Protein AF-A0A8J4EES4-F1 (afdb_monomer_lite)

Organism: NCBI:txid65505

Foldseek 3Di:
DDDDDDDDDDDDDDDDDDDDDDDDDDDDDDDDDDPPPPPPDPDDPPPPDPPPPPPDPPDPPDDDDPDDPDDPPLLLVLLVLLQVLLVQLACLLVDDDCVQWDQQDDPPDPDVQQRIWGALVSVLVSLVVSLVSNVVSVVVSVPDDDDPVLVVLNVQLVVLSVVLSVLSVVLSVCCVVPNDGRDTSVVCVVSVSPSVDFDDPSQVSNQVSSCVSSVHRRRSYD

Sequence (222 aa):
MRPDHDWYPDKRPDRRSRPAPTEAGGRDDPPAGSSGERQRRDKLATIVGVATVAGVIFGVVTGIVALLPDRDEPVVAYRKQVLATCQRVHSIVTTEHNEILRPDPRPGVTNPEDMIRINKGPLLAVIRGNVSRVRTEFAQLAQQEVPEKLRQQYTAAGQAQEAWLAHYTRVAAAIEQKFRDGDTLRRLNELGLNILERGGQVDTGLNAAMTVLAGEDCRCTR

Secondary structure (DSSP, 8-state):
-----------------------------PPP--TT-SSS-----------------------S----S---HHHHHHHHHHHHHHHHHHHHHH---GGGEEE---TT---GGGGEEE-HHHHHHHHHHHHHHHHHHHHHHHTSPPPGGGHHHHHHHHHHHHHHHHHHHHHHHHHHHHPPTT-BHHHHHHTT--TTSSS-HHHHHHHHHHHHHHTS------

Structure (mmCIF, N/CA/C/O backbone):
data_AF-A0A8J4EES4-F1
#
_entry.id   AF-A0A8J4EES4-F1
#
loop_
_atom_site.group_PDB
_atom_site.id
_atom_site.type_symbol
_atom_site.label_atom_id
_atom_site.label_alt_id
_atom_site.label_comp_id
_atom_site.label_asym_id
_atom_site.label_entity_id
_atom_site.label_seq_id
_atom_site.pdbx_PDB_ins_code
_atom_site.Cartn_x
_atom_site.Cartn_y
_atom_site.Cartn_z
_atom_site.occupancy
_atom_site.B_iso_or_equiv
_atom_site.auth_seq_id
_atom_site.auth_comp_id
_atom_site.auth_asym_id
_atom_site.auth_atom_id
_atom_site.pdbx_PDB_model_num
ATOM 1 N N . MET A 1 1 ? -9.798 -22.547 -50.369 1.00 45.94 1 MET A N 1
ATOM 2 C CA . MET A 1 1 ? -8.879 -21.881 -51.314 1.00 45.94 1 MET A CA 1
ATOM 3 C C . MET A 1 1 ? -7.782 -21.208 -50.505 1.00 45.94 1 MET A C 1
ATOM 5 O O . MET A 1 1 ? -8.057 -20.235 -49.819 1.00 45.94 1 MET A O 1
ATOM 9 N N . ARG A 1 2 ? -6.589 -21.810 -50.496 1.00 44.59 2 ARG A N 1
ATOM 10 C CA . ARG A 1 2 ? -5.327 -21.214 -50.034 1.00 44.59 2 ARG A CA 1
ATOM 11 C C . ARG A 1 2 ? -4.563 -20.731 -51.271 1.00 44.59 2 ARG A C 1
ATOM 13 O O . ARG A 1 2 ? -4.737 -21.352 -52.320 1.00 44.59 2 ARG A O 1
ATOM 20 N N . PRO A 1 3 ? -3.679 -19.740 -51.131 1.00 58.34 3 PRO A N 1
ATOM 21 C CA . PRO A 1 3 ? -2.464 -19.716 -51.919 1.00 58.34 3 PRO A CA 1
ATOM 22 C C . PRO A 1 3 ? -1.237 -19.902 -51.024 1.00 58.34 3 PRO A C 1
ATOM 24 O O . PRO A 1 3 ? -1.049 -19.212 -50.021 1.00 58.34 3 PRO A O 1
ATOM 27 N N . ASP A 1 4 ? -0.442 -20.881 -51.432 1.00 49.62 4 ASP A N 1
ATOM 28 C CA . ASP A 1 4 ? 0.943 -21.125 -51.065 1.00 49.62 4 ASP A CA 1
ATOM 29 C C . ASP A 1 4 ? 1.852 -19.991 -51.568 1.00 49.62 4 ASP A C 1
ATOM 31 O O . ASP A 1 4 ? 1.644 -19.467 -52.663 1.00 49.62 4 ASP A O 1
ATOM 35 N N . HIS A 1 5 ? 2.902 -19.660 -50.810 1.00 59.00 5 HIS A N 1
ATOM 36 C CA . HIS A 1 5 ? 4.127 -19.114 -51.393 1.00 59.00 5 HIS A CA 1
ATOM 37 C C . HIS A 1 5 ? 5.375 -19.632 -50.664 1.00 59.00 5 HIS A C 1
ATOM 39 O O . HIS A 1 5 ? 5.671 -19.273 -49.525 1.00 59.00 5 HIS A O 1
ATOM 45 N N . ASP A 1 6 ? 6.061 -20.500 -51.401 1.00 54.88 6 ASP A N 1
ATOM 46 C CA . ASP A 1 6 ? 7.441 -20.977 -51.319 1.00 54.88 6 ASP A CA 1
ATOM 47 C C . ASP A 1 6 ? 8.478 -19.831 -51.194 1.00 54.88 6 ASP A C 1
ATOM 49 O O . ASP A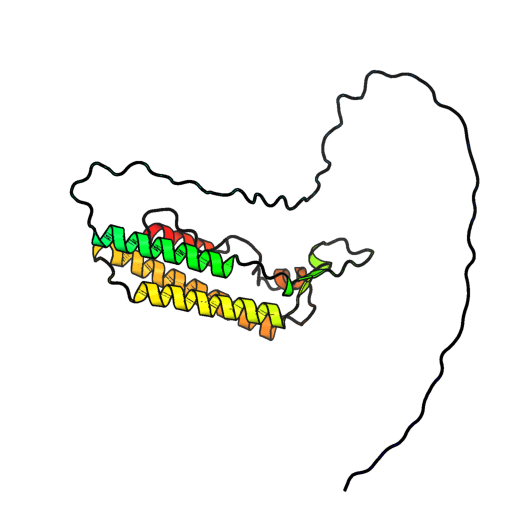 1 6 ? 8.337 -18.786 -51.823 1.00 54.88 6 ASP A O 1
ATOM 53 N N . TRP A 1 7 ? 9.427 -19.909 -50.248 1.00 42.84 7 TRP A N 1
ATOM 54 C CA . TRP A 1 7 ? 10.799 -20.464 -50.373 1.00 42.84 7 TRP A CA 1
ATOM 55 C C . TRP A 1 7 ? 11.842 -19.463 -50.914 1.00 42.84 7 TRP A C 1
ATOM 57 O O . TRP A 1 7 ? 11.760 -19.047 -52.060 1.00 42.84 7 TRP A O 1
ATOM 67 N N . TYR A 1 8 ? 12.867 -19.132 -50.111 1.00 47.28 8 TYR A N 1
ATOM 68 C CA . TYR A 1 8 ? 14.287 -19.281 -50.489 1.00 47.28 8 TYR A CA 1
ATOM 69 C C . TYR A 1 8 ? 15.210 -19.198 -49.247 1.00 47.28 8 TYR A C 1
ATOM 71 O O . TYR A 1 8 ? 14.895 -18.448 -48.319 1.00 47.28 8 TYR A O 1
ATOM 79 N N . PRO A 1 9 ? 16.333 -19.950 -49.200 1.00 55.62 9 PRO A N 1
ATOM 80 C CA . PRO A 1 9 ? 17.130 -20.145 -47.997 1.00 55.62 9 PRO A CA 1
ATOM 81 C C . PRO A 1 9 ? 18.534 -19.505 -48.065 1.00 55.62 9 PRO A C 1
ATOM 83 O O . PRO A 1 9 ? 19.027 -19.130 -49.124 1.00 55.62 9 PRO A O 1
ATOM 86 N N . ASP A 1 10 ? 19.168 -19.525 -46.891 1.00 47.38 10 ASP A N 1
ATOM 87 C CA . ASP A 1 10 ? 20.596 -19.740 -46.613 1.00 47.38 10 ASP A CA 1
ATOM 88 C C . ASP A 1 10 ? 21.658 -18.696 -47.026 1.00 47.38 10 ASP A C 1
ATOM 90 O O . ASP A 1 10 ? 21.690 -18.193 -48.146 1.00 47.38 10 ASP A O 1
ATOM 94 N N . LYS A 1 11 ? 22.570 -18.447 -46.067 1.00 41.62 11 LYS A N 1
ATOM 95 C CA . LYS A 1 11 ? 24.039 -18.306 -46.188 1.00 41.62 11 LYS A CA 1
ATOM 96 C C . LYS A 1 11 ? 24.638 -17.631 -44.939 1.00 41.62 11 LYS A C 1
ATOM 98 O O . LYS A 1 11 ? 24.786 -16.415 -44.859 1.00 41.62 11 LYS A O 1
ATOM 103 N N . ARG A 1 12 ? 25.065 -18.448 -43.969 1.00 47.75 12 ARG A N 1
ATOM 104 C CA . ARG A 1 12 ? 26.381 -18.277 -43.294 1.00 47.75 12 ARG A CA 1
ATOM 105 C C . ARG A 1 12 ? 27.424 -19.044 -44.149 1.00 47.75 12 ARG A C 1
ATOM 107 O O . ARG A 1 12 ? 26.957 -19.835 -44.967 1.00 47.75 12 ARG A O 1
ATOM 114 N N . PRO A 1 13 ? 28.769 -18.929 -44.013 1.00 58.03 13 PRO A N 1
ATOM 115 C CA . PRO A 1 13 ? 29.578 -18.462 -42.870 1.00 58.03 13 PRO A CA 1
ATOM 116 C C . PRO A 1 13 ? 30.842 -17.639 -43.252 1.00 58.03 13 PRO A C 1
ATOM 118 O O . PRO A 1 13 ? 31.107 -17.432 -44.426 1.00 58.03 13 PRO A O 1
ATOM 121 N N . ASP A 1 14 ? 31.617 -17.178 -42.256 1.00 46.31 14 ASP A N 1
ATOM 122 C CA . ASP A 1 14 ? 33.102 -17.267 -42.147 1.00 46.31 14 ASP A CA 1
ATOM 123 C C . ASP A 1 14 ? 33.617 -16.288 -41.064 1.00 46.31 14 ASP A C 1
ATOM 125 O O . ASP A 1 14 ? 33.166 -15.153 -40.982 1.00 46.31 14 ASP A O 1
ATOM 129 N N . ARG A 1 15 ? 34.330 -16.721 -40.011 1.00 41.19 15 ARG A N 1
ATOM 130 C CA . ARG A 1 15 ? 35.725 -17.211 -39.864 1.00 41.19 15 ARG A CA 1
ATOM 131 C C . ARG A 1 15 ? 36.737 -16.088 -39.584 1.00 41.19 15 ARG A C 1
ATOM 133 O O . ARG A 1 15 ? 36.989 -15.251 -40.434 1.00 41.19 15 ARG A O 1
ATOM 140 N N . ARG A 1 16 ? 37.456 -16.290 -38.464 1.00 44.88 16 ARG A N 1
ATOM 141 C CA . ARG A 1 16 ? 38.824 -15.821 -38.134 1.00 44.88 16 ARG A CA 1
ATOM 142 C C . ARG A 1 16 ? 38.909 -14.328 -37.757 1.00 44.88 16 ARG A C 1
ATOM 144 O O . ARG A 1 16 ? 38.401 -13.470 -38.450 1.00 44.88 16 ARG A O 1
ATOM 151 N N . SER A 1 17 ? 39.530 -13.943 -36.642 1.00 45.31 17 SER A N 1
ATOM 152 C CA . SER A 1 17 ? 40.898 -14.313 -36.266 1.00 45.31 17 SER A CA 1
ATOM 153 C C . SER A 1 17 ? 41.155 -14.173 -34.759 1.00 45.31 17 SER A C 1
ATOM 155 O O . SER A 1 17 ? 40.761 -13.192 -34.138 1.00 45.31 17 SER A O 1
ATOM 157 N N . ARG A 1 18 ? 41.883 -15.144 -34.201 1.00 45.03 18 ARG A N 1
ATOM 158 C CA . ARG A 1 18 ? 42.760 -14.996 -33.023 1.00 45.03 18 ARG A CA 1
ATOM 159 C C . ARG A 1 18 ? 44.197 -14.952 -33.579 1.00 45.03 18 ARG A C 1
ATOM 161 O O . ARG A 1 18 ? 44.422 -15.598 -34.606 1.00 45.03 18 ARG A O 1
ATOM 168 N N . PRO A 1 19 ? 45.147 -14.234 -32.958 1.00 50.72 19 PRO A N 1
ATOM 169 C CA . PRO A 1 19 ? 45.923 -14.857 -31.880 1.00 50.72 19 PRO A CA 1
ATOM 170 C C . PRO A 1 19 ? 46.279 -13.915 -30.706 1.00 50.72 19 PRO A C 1
ATOM 172 O O . PRO A 1 19 ? 46.073 -12.708 -30.759 1.00 50.72 19 PRO A O 1
ATOM 175 N N . ALA A 1 20 ? 46.768 -14.534 -29.629 1.00 43.78 20 ALA A N 1
ATOM 176 C CA . ALA A 1 20 ? 47.378 -13.950 -28.423 1.00 43.78 20 ALA A CA 1
ATOM 177 C C . ALA A 1 20 ? 48.905 -13.734 -28.640 1.00 43.78 20 ALA A C 1
ATOM 179 O O . ALA A 1 20 ? 49.342 -13.842 -29.785 1.00 43.78 20 ALA A O 1
ATOM 180 N N . PRO A 1 21 ? 49.760 -13.725 -27.597 1.00 55.25 21 PRO A N 1
ATOM 181 C CA . PRO A 1 21 ? 49.916 -12.842 -26.430 1.00 55.25 21 PRO A CA 1
ATOM 182 C C . PRO A 1 21 ? 51.292 -12.122 -26.459 1.00 55.25 21 PRO A C 1
ATOM 184 O O . PRO A 1 21 ? 52.170 -12.502 -27.229 1.00 55.25 21 PRO A O 1
ATOM 187 N N . THR A 1 22 ? 51.539 -11.163 -25.559 1.00 42.31 22 THR A N 1
ATOM 188 C CA . THR A 1 22 ? 52.916 -10.720 -25.260 1.00 42.31 22 THR A CA 1
ATOM 189 C C . THR A 1 22 ? 53.153 -10.740 -23.754 1.00 42.31 22 THR A C 1
ATOM 191 O O . THR A 1 22 ? 52.619 -9.913 -23.019 1.00 42.31 22 THR A O 1
ATOM 194 N N . GLU A 1 23 ? 53.944 -11.718 -23.314 1.00 46.81 23 GLU A N 1
ATOM 195 C CA . GLU A 1 23 ? 54.659 -11.720 -22.039 1.00 46.81 23 GLU A CA 1
ATOM 196 C C . GLU A 1 23 ? 55.976 -10.943 -22.183 1.00 46.81 23 GLU A C 1
ATOM 198 O O . GLU A 1 23 ? 56.698 -11.121 -23.161 1.00 46.81 23 GLU A O 1
ATOM 203 N N . ALA A 1 24 ? 56.297 -10.131 -21.179 1.00 42.31 24 ALA A N 1
ATOM 204 C CA . ALA A 1 24 ? 57.641 -9.805 -20.683 1.00 42.31 24 ALA A CA 1
ATOM 205 C C . ALA A 1 24 ? 57.392 -8.996 -19.394 1.00 42.31 24 ALA A C 1
ATOM 207 O O . ALA A 1 24 ? 56.682 -7.999 -19.434 1.00 42.31 24 ALA A O 1
ATOM 208 N N . GLY A 1 25 ? 57.788 -9.403 -18.190 1.00 36.81 25 GLY A N 1
ATOM 209 C CA . GLY A 1 25 ? 59.062 -9.993 -17.801 1.00 36.81 25 GLY A CA 1
ATOM 210 C C . GLY A 1 25 ? 59.806 -8.933 -16.982 1.00 36.81 25 GLY A C 1
ATOM 211 O O . GLY A 1 25 ? 60.203 -7.914 -17.533 1.00 36.81 25 GLY A O 1
ATOM 212 N N . GLY A 1 26 ? 59.954 -9.137 -15.671 1.00 35.50 26 GLY A N 1
ATOM 213 C CA . GLY A 1 26 ? 60.676 -8.206 -14.798 1.00 35.50 26 GLY A CA 1
ATOM 214 C C . GLY A 1 26 ? 60.555 -8.590 -13.328 1.00 35.50 26 GLY A C 1
ATOM 215 O O . GLY A 1 26 ? 59.509 -8.397 -12.720 1.00 35.50 26 GLY A O 1
ATOM 216 N N . ARG A 1 27 ? 61.621 -9.193 -12.809 1.00 44.50 27 ARG A N 1
ATOM 217 C CA . ARG A 1 27 ? 61.787 -9.782 -11.479 1.00 44.50 27 ARG A CA 1
ATOM 218 C C . ARG A 1 27 ? 62.621 -8.839 -10.590 1.00 44.50 27 ARG A C 1
ATOM 220 O O . ARG A 1 27 ? 63.332 -7.987 -11.114 1.00 44.50 27 ARG A O 1
ATOM 227 N N . ASP A 1 28 ? 62.556 -9.118 -9.291 1.00 37.66 28 ASP A N 1
ATOM 228 C CA . ASP A 1 28 ? 63.564 -8.886 -8.239 1.00 37.66 28 ASP A CA 1
ATOM 229 C C . ASP A 1 28 ? 63.471 -7.637 -7.321 1.00 37.66 28 ASP A C 1
ATOM 231 O O . ASP A 1 28 ? 63.844 -6.514 -7.647 1.00 37.66 28 ASP A O 1
ATOM 235 N N . ASP A 1 29 ? 63.015 -7.980 -6.108 1.00 41.69 29 ASP A N 1
ATOM 236 C CA . ASP A 1 29 ? 63.519 -7.672 -4.761 1.00 41.69 29 ASP A CA 1
ATOM 237 C C . ASP A 1 29 ? 63.077 -6.451 -3.920 1.00 41.69 29 ASP A C 1
ATOM 239 O O . ASP A 1 29 ? 62.951 -5.328 -4.410 1.00 41.69 29 ASP A O 1
ATOM 243 N N . PRO A 1 30 ? 62.829 -6.672 -2.599 1.00 50.94 30 PRO A N 1
ATOM 244 C CA . PRO A 1 30 ? 62.217 -5.700 -1.696 1.00 50.94 30 PRO A CA 1
ATOM 245 C C . PRO A 1 30 ? 63.253 -4.964 -0.825 1.00 50.94 30 PRO A C 1
ATOM 247 O O . PRO A 1 30 ? 64.278 -5.541 -0.459 1.00 50.94 30 PRO A O 1
ATOM 250 N N . PRO A 1 31 ? 62.938 -3.758 -0.322 1.00 45.31 31 PRO A N 1
ATOM 251 C CA . PRO A 1 31 ? 63.555 -3.257 0.893 1.00 45.31 31 PRO A CA 1
ATOM 252 C C . PRO A 1 31 ? 62.615 -3.392 2.095 1.00 45.31 31 PRO A C 1
ATOM 254 O O . PRO A 1 31 ? 61.437 -3.030 2.076 1.00 45.31 31 PRO A O 1
ATOM 257 N N . ALA A 1 32 ? 63.195 -3.923 3.166 1.00 39.31 32 ALA A N 1
ATOM 258 C CA . ALA A 1 32 ? 62.652 -3.941 4.507 1.00 39.31 32 ALA A CA 1
ATOM 259 C C . ALA A 1 32 ? 62.513 -2.525 5.091 1.00 39.31 32 ALA A C 1
ATOM 261 O O . ALA A 1 32 ? 63.347 -1.657 4.849 1.00 39.31 32 ALA A O 1
ATOM 262 N N . GLY A 1 33 ? 61.525 -2.359 5.975 1.00 30.36 33 GLY A N 1
ATOM 263 C CA . GLY A 1 33 ? 61.577 -1.355 7.037 1.00 30.36 33 GLY A CA 1
ATOM 264 C C . GLY A 1 33 ? 60.576 -0.209 6.926 1.00 30.36 33 GLY A C 1
ATOM 265 O O . GLY A 1 33 ? 60.906 0.857 6.431 1.00 30.36 33 GLY A O 1
ATOM 266 N N . SER A 1 34 ? 59.402 -0.390 7.532 1.00 38.09 34 SER A N 1
ATOM 267 C CA . SER A 1 34 ? 58.875 0.565 8.522 1.00 38.09 34 SER A CA 1
ATOM 268 C C . SER A 1 34 ? 57.658 -0.034 9.236 1.00 38.09 34 SER A C 1
ATOM 270 O O . SER A 1 34 ? 56.501 0.036 8.824 1.00 38.09 34 SER A O 1
ATOM 272 N N . SER A 1 35 ? 57.948 -0.661 10.373 1.00 45.97 35 SER A N 1
ATOM 273 C CA . SER A 1 35 ? 56.983 -0.867 11.447 1.00 45.97 35 SER A CA 1
ATOM 274 C C . SER A 1 35 ? 56.595 0.512 11.989 1.00 45.97 35 SER A C 1
ATOM 276 O O . SER A 1 35 ? 57.302 1.062 12.827 1.00 45.97 35 SER A O 1
ATOM 278 N N . GLY A 1 36 ? 55.528 1.109 11.457 1.00 40.19 36 GLY A N 1
ATOM 279 C CA . GLY A 1 36 ? 55.095 2.447 11.878 1.00 40.19 36 GLY A CA 1
ATOM 280 C C . GLY A 1 36 ? 53.825 2.998 11.229 1.00 40.19 36 GLY A C 1
ATOM 281 O O . GLY A 1 36 ? 53.286 3.978 11.728 1.00 40.19 36 GLY A O 1
ATOM 282 N N . GLU A 1 37 ? 53.294 2.369 10.173 1.00 39.12 37 GLU A N 1
ATOM 283 C CA . GLU A 1 37 ? 52.209 2.979 9.382 1.00 39.12 37 GLU A CA 1
ATOM 284 C C . GLU A 1 37 ? 51.075 2.004 9.017 1.00 39.12 37 GLU A C 1
ATOM 286 O O . GLU A 1 37 ? 50.455 2.091 7.964 1.00 39.12 37 GLU A O 1
ATOM 291 N N . ARG A 1 38 ? 50.775 1.053 9.914 1.00 39.78 38 ARG A N 1
ATOM 292 C CA . ARG A 1 38 ? 49.629 0.123 9.794 1.00 39.78 38 ARG A CA 1
ATOM 293 C C . ARG A 1 38 ? 48.471 0.418 10.756 1.00 39.78 38 ARG A C 1
ATOM 295 O O . ARG A 1 38 ? 47.611 -0.428 10.949 1.00 39.78 38 ARG A O 1
ATOM 302 N N . GLN A 1 39 ? 48.414 1.618 11.341 1.00 43.78 39 GLN A N 1
ATOM 303 C CA . GLN A 1 39 ? 47.375 1.976 12.325 1.00 43.78 39 GLN A CA 1
ATOM 304 C C . GLN A 1 39 ? 46.512 3.194 11.948 1.00 43.78 39 GLN A C 1
ATOM 306 O O . GLN A 1 39 ? 45.675 3.625 12.738 1.00 43.78 39 GLN A O 1
ATOM 311 N N . ARG A 1 40 ? 46.660 3.762 10.742 1.00 43.19 40 ARG A N 1
ATOM 312 C CA . ARG A 1 40 ? 45.820 4.881 10.273 1.00 43.19 40 ARG A CA 1
ATOM 313 C C . ARG A 1 40 ? 45.633 4.871 8.755 1.00 43.19 40 ARG A C 1
ATOM 315 O O . ARG A 1 40 ? 46.241 5.687 8.077 1.00 43.19 40 ARG A O 1
ATOM 322 N N . ARG A 1 41 ? 44.774 3.984 8.238 1.00 39.56 41 ARG A N 1
ATOM 323 C CA . ARG A 1 41 ? 43.906 4.211 7.050 1.00 39.56 41 ARG A CA 1
ATOM 324 C C . ARG A 1 41 ? 43.004 3.007 6.726 1.00 39.56 41 ARG A C 1
ATOM 326 O O . ARG A 1 41 ? 42.681 2.758 5.577 1.00 39.56 41 ARG A O 1
ATOM 333 N N . ASP A 1 42 ? 42.506 2.326 7.754 1.00 38.56 42 ASP A N 1
ATOM 334 C CA . ASP A 1 42 ? 41.332 1.460 7.625 1.00 38.56 42 ASP A CA 1
ATOM 335 C C . ASP A 1 42 ? 40.071 2.300 7.826 1.00 38.56 42 ASP A C 1
ATOM 337 O O . ASP A 1 42 ? 39.565 2.357 8.942 1.00 38.56 42 ASP A O 1
ATOM 341 N N . LYS A 1 43 ? 39.580 2.991 6.787 1.00 40.22 43 LYS A N 1
ATOM 342 C CA . LYS A 1 43 ? 38.166 3.407 6.668 1.00 40.22 43 LYS A CA 1
ATOM 343 C C . LYS A 1 43 ? 37.796 3.617 5.198 1.00 40.22 43 LYS A C 1
ATOM 345 O O . LYS A 1 43 ? 38.496 4.332 4.493 1.00 40.22 43 LYS A O 1
ATOM 350 N N . LEU A 1 44 ? 36.626 3.079 4.838 1.00 37.81 44 LEU A N 1
ATOM 351 C CA . LEU A 1 44 ? 35.846 3.272 3.602 1.00 37.81 44 LEU A CA 1
ATOM 352 C C . LEU A 1 44 ? 36.051 2.240 2.484 1.00 37.81 44 LEU A C 1
ATOM 354 O O . LEU A 1 44 ? 36.212 2.577 1.317 1.00 37.81 44 LEU A O 1
ATOM 358 N N . ALA A 1 45 ? 35.874 0.966 2.832 1.00 33.91 45 ALA A N 1
ATOM 359 C CA . ALA A 1 45 ? 35.128 0.064 1.961 1.00 33.91 45 ALA A CA 1
ATOM 360 C C . ALA A 1 45 ? 33.630 0.226 2.282 1.00 33.91 45 ALA A C 1
ATOM 362 O O . ALA A 1 45 ? 33.094 -0.473 3.141 1.00 33.91 45 ALA A O 1
ATOM 363 N N . THR A 1 46 ? 32.947 1.173 1.633 1.00 34.22 46 THR A N 1
ATOM 364 C CA . THR A 1 46 ? 31.475 1.190 1.634 1.00 34.22 46 THR A CA 1
ATOM 365 C C . THR A 1 46 ? 31.009 0.220 0.560 1.00 34.22 46 THR A C 1
ATOM 367 O O . THR A 1 46 ? 30.723 0.590 -0.574 1.00 34.22 46 THR A O 1
ATOM 370 N N . ILE A 1 47 ? 30.977 -1.058 0.925 1.00 37.06 47 ILE A N 1
ATOM 371 C CA . ILE A 1 47 ? 30.158 -2.043 0.230 1.00 37.06 47 ILE A CA 1
ATOM 372 C C . ILE A 1 47 ? 28.714 -1.610 0.486 1.00 37.06 47 ILE A C 1
ATOM 374 O O . ILE A 1 47 ? 28.246 -1.647 1.625 1.00 37.06 47 ILE A O 1
ATOM 378 N N . VAL A 1 48 ? 28.011 -1.176 -0.563 1.00 38.84 48 VAL A N 1
ATOM 379 C CA . VAL A 1 48 ? 26.544 -1.085 -0.567 1.00 38.84 48 VAL A CA 1
ATOM 380 C C . VAL A 1 48 ? 26.030 -2.521 -0.601 1.00 38.84 48 VAL A C 1
ATOM 382 O O . VAL A 1 48 ? 25.630 -3.063 -1.625 1.00 38.84 48 VAL A O 1
ATOM 385 N N . GLY A 1 49 ? 26.166 -3.180 0.542 1.00 29.91 49 GLY A N 1
ATOM 386 C CA . GLY A 1 49 ? 25.519 -4.434 0.833 1.00 29.91 49 GLY A CA 1
ATOM 387 C C . GLY A 1 49 ? 24.124 -4.076 1.290 1.00 29.91 49 GLY A C 1
ATOM 388 O O . GLY A 1 49 ? 23.955 -3.437 2.329 1.00 29.91 49 GLY A O 1
ATOM 389 N N . VAL A 1 50 ? 23.126 -4.489 0.516 1.00 41.09 50 VAL A N 1
ATOM 390 C CA . VAL A 1 50 ? 21.773 -4.677 1.028 1.00 41.09 50 VAL A CA 1
ATOM 391 C C . VAL A 1 50 ? 21.882 -5.762 2.098 1.00 41.09 50 VAL A C 1
ATOM 393 O O . VAL A 1 50 ? 21.726 -6.949 1.834 1.00 41.09 50 VAL A O 1
ATOM 396 N N . ALA A 1 51 ? 22.250 -5.356 3.310 1.00 33.06 51 ALA A N 1
ATOM 397 C CA . ALA A 1 51 ? 22.126 -6.181 4.488 1.00 33.06 51 ALA A CA 1
ATOM 398 C C . ALA A 1 51 ? 20.646 -6.148 4.856 1.00 33.06 51 ALA A C 1
ATOM 400 O O . ALA A 1 51 ? 20.159 -5.253 5.547 1.00 33.06 51 ALA A O 1
ATOM 401 N N . THR A 1 52 ? 19.920 -7.121 4.318 1.00 39.06 52 THR A N 1
ATOM 402 C CA . THR A 1 52 ? 18.668 -7.608 4.878 1.00 39.06 52 THR A CA 1
ATOM 403 C C . THR A 1 52 ? 18.887 -7.872 6.362 1.00 39.06 52 THR A C 1
ATOM 405 O O . THR A 1 52 ? 19.382 -8.930 6.751 1.00 39.06 52 THR A O 1
ATOM 408 N N . VAL A 1 53 ? 18.499 -6.923 7.211 1.00 36.78 53 VAL A N 1
ATOM 409 C CA . VAL A 1 53 ? 18.174 -7.252 8.595 1.00 36.78 53 VAL A CA 1
ATOM 410 C C . VAL A 1 53 ? 16.819 -7.946 8.536 1.00 36.78 53 VAL A C 1
ATOM 412 O O . VAL A 1 53 ? 15.772 -7.357 8.787 1.00 36.78 53 VAL A O 1
ATOM 415 N N . ALA A 1 54 ? 16.853 -9.223 8.154 1.00 41.19 54 ALA A N 1
ATOM 416 C CA . ALA A 1 54 ? 15.842 -10.197 8.523 1.00 41.19 54 ALA A CA 1
ATOM 417 C C . ALA A 1 54 ? 15.996 -10.447 10.032 1.00 41.19 54 ALA A C 1
ATOM 419 O O . ALA A 1 54 ? 16.484 -11.479 10.483 1.00 41.19 54 ALA A O 1
ATOM 420 N N . GLY A 1 55 ? 15.665 -9.422 10.814 1.00 31.95 55 GLY A N 1
ATOM 421 C CA . GLY A 1 55 ? 15.524 -9.506 12.253 1.00 31.95 55 GLY A CA 1
ATOM 422 C C . GLY A 1 55 ? 14.128 -10.022 12.534 1.00 31.95 55 GLY A C 1
ATOM 423 O O . GLY A 1 55 ? 13.163 -9.266 12.502 1.00 31.95 55 GLY A O 1
ATOM 424 N N . VAL A 1 56 ? 14.039 -11.328 12.753 1.00 46.50 56 VAL A N 1
ATOM 425 C CA . VAL A 1 56 ? 12.894 -12.011 13.345 1.00 46.50 56 VAL A CA 1
ATOM 426 C C . VAL A 1 56 ? 12.423 -11.217 14.568 1.00 46.50 56 VAL A C 1
ATOM 428 O O . VAL A 1 56 ? 13.068 -11.259 15.612 1.00 46.50 56 VAL A O 1
ATOM 431 N N . ILE A 1 57 ? 11.295 -10.510 14.471 1.00 35.97 57 ILE A N 1
ATOM 432 C CA . ILE A 1 57 ? 10.562 -10.069 15.663 1.00 35.97 57 ILE A CA 1
ATOM 433 C C . ILE A 1 57 ? 9.566 -11.179 16.002 1.00 35.97 57 ILE A C 1
ATOM 435 O O . ILE A 1 57 ? 8.361 -11.064 15.814 1.00 35.97 57 ILE A O 1
ATOM 439 N N . PHE A 1 58 ? 10.106 -12.294 16.498 1.00 42.69 58 PHE A N 1
ATOM 440 C CA . PHE A 1 58 ? 9.403 -13.101 17.489 1.00 42.69 58 PHE A CA 1
ATOM 441 C C . PHE A 1 58 ? 9.616 -12.378 18.817 1.00 42.69 58 PHE A C 1
ATOM 443 O O . PHE A 1 58 ? 10.612 -12.572 19.506 1.00 42.69 58 PHE A O 1
ATOM 450 N N . GLY A 1 59 ? 8.711 -11.457 19.118 1.00 33.28 59 GLY A N 1
ATOM 451 C CA . GLY A 1 59 ? 8.750 -10.649 20.324 1.00 33.28 59 GLY A CA 1
ATOM 452 C C . GLY A 1 59 ? 7.342 -10.516 20.856 1.00 33.28 59 GLY A C 1
ATOM 453 O O . GLY A 1 59 ? 6.655 -9.543 20.572 1.00 33.28 59 GLY A O 1
ATOM 454 N N . VAL A 1 60 ? 6.907 -11.529 21.599 1.00 45.97 60 VAL A N 1
ATOM 455 C CA . VAL A 1 60 ? 5.754 -11.437 22.491 1.00 45.97 60 VAL A CA 1
ATOM 456 C C . VAL A 1 60 ? 6.037 -10.292 23.465 1.00 45.97 60 VAL A C 1
ATOM 458 O O . VAL A 1 60 ? 6.781 -10.467 24.426 1.00 45.97 60 VAL A O 1
ATOM 461 N N . VAL A 1 61 ? 5.468 -9.111 23.224 1.00 43.09 61 VAL A N 1
ATOM 462 C CA . VAL A 1 61 ? 5.383 -8.069 24.255 1.00 43.09 61 VAL A CA 1
ATOM 463 C C . VAL A 1 61 ? 4.120 -8.345 25.062 1.00 43.09 61 VAL A C 1
ATOM 465 O O . VAL A 1 61 ? 3.064 -7.745 24.884 1.00 43.09 61 VAL A O 1
ATOM 468 N N . THR A 1 62 ? 4.225 -9.334 25.946 1.00 49.44 62 THR A N 1
ATOM 469 C CA . THR A 1 62 ? 3.368 -9.450 27.125 1.00 49.44 62 THR A CA 1
ATOM 470 C C . THR A 1 62 ? 3.889 -8.494 28.193 1.00 49.44 62 THR A C 1
ATOM 472 O O . THR A 1 62 ? 4.949 -8.729 28.766 1.00 49.44 62 THR A O 1
ATOM 475 N N . GLY A 1 63 ? 3.124 -7.438 28.468 1.00 37.53 63 GLY A N 1
ATOM 476 C CA . GLY A 1 63 ? 3.326 -6.498 29.577 1.00 37.53 63 GLY A CA 1
ATOM 477 C C . GLY A 1 63 ? 2.958 -5.081 29.131 1.00 37.53 63 GLY A C 1
ATOM 478 O O . GLY A 1 63 ? 3.482 -4.612 28.137 1.00 37.53 63 GLY A O 1
ATOM 479 N N . ILE A 1 64 ? 2.052 -4.323 29.746 1.00 41.84 64 ILE A N 1
ATOM 480 C CA . ILE A 1 64 ? 1.370 -4.390 31.040 1.00 41.84 64 ILE A CA 1
ATOM 481 C C . ILE A 1 64 ? -0.013 -3.775 30.808 1.00 41.84 64 ILE A C 1
ATOM 483 O O . ILE A 1 64 ? -0.102 -2.578 30.578 1.00 41.84 64 ILE A O 1
ATOM 487 N N . VAL A 1 65 ? -1.094 -4.548 30.902 1.00 41.91 65 VAL A N 1
ATOM 488 C CA . VAL A 1 65 ? -2.431 -3.986 31.169 1.00 41.91 65 VAL A CA 1
ATOM 489 C C . VAL A 1 65 ? -3.216 -5.035 31.967 1.00 41.91 65 VAL A C 1
ATOM 491 O O . VAL A 1 65 ? -4.200 -5.607 31.511 1.00 41.91 65 VAL A O 1
ATOM 494 N N . ALA A 1 66 ? -2.747 -5.357 33.162 1.00 38.88 66 ALA A N 1
ATOM 495 C CA . ALA A 1 66 ? -3.537 -6.085 34.145 1.00 38.88 66 ALA A CA 1
ATOM 496 C C . ALA A 1 66 ? -3.686 -5.151 35.340 1.00 38.88 66 ALA A C 1
ATOM 498 O O . ALA A 1 66 ? -2.873 -5.248 36.243 1.00 38.88 66 ALA A O 1
ATOM 499 N N . LEU A 1 67 ? -4.605 -4.172 35.254 1.00 44.25 67 LEU A N 1
ATOM 500 C CA . LEU A 1 67 ? -5.089 -3.320 36.364 1.00 44.25 67 LEU A CA 1
ATOM 501 C C . LEU A 1 67 ? -6.111 -2.258 35.882 1.00 44.25 67 LEU A C 1
ATOM 503 O O . LEU A 1 67 ? -5.995 -1.089 36.219 1.00 44.25 67 LEU A O 1
ATOM 507 N N . LEU A 1 68 ? -7.120 -2.626 35.082 1.00 43.72 68 LEU A N 1
ATOM 508 C CA . LEU A 1 68 ? -8.285 -1.755 34.838 1.00 43.72 68 LEU A CA 1
ATOM 509 C C . LEU A 1 68 ? -9.551 -2.623 34.706 1.00 43.72 68 LEU A C 1
ATOM 511 O O . LEU A 1 68 ? -9.639 -3.375 33.734 1.00 43.72 68 LEU A O 1
ATOM 515 N N . PRO A 1 69 ? -10.506 -2.548 35.657 1.00 44.91 69 PRO A N 1
ATOM 516 C CA . PRO A 1 69 ? -11.779 -3.276 35.595 1.00 44.91 69 PRO A CA 1
ATOM 517 C C . PRO A 1 69 ? -12.733 -2.791 34.489 1.00 44.91 69 PRO A C 1
ATOM 519 O O . PRO A 1 69 ? -13.718 -3.464 34.224 1.00 44.91 69 PRO A O 1
ATOM 522 N N . ASP A 1 70 ? -12.420 -1.684 33.807 1.00 47.62 70 ASP A N 1
ATOM 523 C CA . ASP A 1 70 ? -13.244 -1.074 32.752 1.00 47.62 70 ASP A CA 1
ATOM 524 C C . ASP A 1 70 ? -12.570 -1.150 31.373 1.00 47.62 70 ASP A C 1
ATOM 526 O O . ASP A 1 70 ? -12.379 -0.147 30.679 1.00 47.62 70 ASP A O 1
ATOM 530 N N . ARG A 1 71 ? -12.147 -2.342 30.945 1.00 56.94 71 ARG A N 1
ATOM 531 C CA . ARG A 1 71 ? -11.829 -2.519 29.524 1.00 56.94 71 ARG A CA 1
ATOM 532 C C . ARG A 1 71 ? -13.142 -2.630 28.769 1.00 56.94 71 ARG A C 1
ATOM 534 O O . ARG A 1 71 ? -13.814 -3.646 28.885 1.00 56.94 71 ARG A O 1
ATOM 541 N N . ASP A 1 72 ? -13.471 -1.622 27.964 1.00 74.50 72 ASP A N 1
ATOM 542 C CA . ASP A 1 72 ? -14.494 -1.754 26.927 1.00 74.50 72 ASP A CA 1
ATOM 543 C C . ASP A 1 72 ? -14.088 -2.916 25.996 1.00 74.50 72 ASP A C 1
ATOM 545 O O . ASP A 1 72 ? -13.338 -2.729 25.032 1.00 74.50 72 ASP A O 1
ATOM 549 N N . GLU A 1 73 ? -14.540 -4.136 26.295 1.00 83.50 73 GLU A N 1
ATOM 550 C CA . GLU A 1 73 ? -14.232 -5.337 25.513 1.00 83.50 73 GLU A CA 1
ATOM 551 C C . GLU A 1 73 ? -14.488 -5.146 24.008 1.00 83.50 73 GLU A C 1
ATOM 553 O O . GLU A 1 73 ? -13.618 -5.545 23.225 1.00 83.50 73 GLU A O 1
ATOM 558 N N . PRO A 1 74 ? -15.565 -4.452 23.570 1.00 89.25 74 PRO A N 1
ATOM 559 C CA . PRO A 1 74 ? -15.785 -4.159 22.154 1.00 89.25 74 PRO A CA 1
ATOM 560 C C . PRO A 1 74 ? -14.677 -3.302 21.525 1.00 89.25 74 PRO A C 1
ATOM 562 O O . PRO A 1 74 ? -14.255 -3.561 20.400 1.00 89.25 74 PRO A O 1
ATOM 565 N N . VAL A 1 75 ? -14.148 -2.311 22.253 1.00 93.38 75 VAL A N 1
ATOM 566 C CA . VAL A 1 75 ? -13.050 -1.444 21.779 1.00 93.38 75 VAL A CA 1
ATOM 567 C C . VAL A 1 75 ? -11.768 -2.249 21.616 1.00 93.38 75 VAL A C 1
ATOM 569 O O . VAL A 1 75 ? -11.076 -2.117 20.607 1.00 93.38 75 VAL A O 1
ATOM 572 N N . VAL A 1 76 ? -11.453 -3.107 22.588 1.00 92.94 76 VAL A N 1
ATOM 573 C CA . VAL A 1 76 ? -10.261 -3.964 22.535 1.00 92.94 76 VAL A CA 1
ATOM 574 C C . VAL A 1 76 ? -10.368 -4.979 21.398 1.00 92.94 76 VAL A C 1
ATOM 576 O O . VAL A 1 76 ? -9.397 -5.180 20.668 1.00 92.94 76 VAL A O 1
ATOM 579 N N . ALA A 1 77 ? -11.532 -5.611 21.228 1.00 93.06 77 ALA A N 1
ATOM 580 C CA . ALA A 1 77 ? -11.774 -6.566 20.153 1.00 93.06 77 ALA A CA 1
ATOM 581 C C . ALA A 1 77 ? -11.637 -5.906 18.774 1.00 93.06 77 ALA A C 1
ATOM 583 O O . ALA A 1 77 ? -10.893 -6.407 17.930 1.00 93.06 77 ALA A O 1
ATOM 584 N N . TYR A 1 78 ? -12.266 -4.745 18.577 1.00 95.88 78 TYR A N 1
ATOM 585 C CA . TYR A 1 78 ? -12.177 -3.997 17.326 1.00 95.88 78 TYR A CA 1
ATOM 586 C C . TYR A 1 78 ? -10.732 -3.583 17.008 1.00 95.88 78 TYR A C 1
ATOM 588 O O . TYR A 1 78 ? -10.235 -3.823 15.910 1.00 95.88 78 TYR A O 1
ATOM 596 N N . ARG A 1 79 ? -9.989 -3.048 17.986 1.00 96.50 79 ARG A N 1
ATOM 597 C CA . ARG A 1 79 ? -8.573 -2.678 17.803 1.00 96.50 79 ARG A CA 1
ATOM 598 C C . ARG A 1 79 ? -7.695 -3.859 17.387 1.00 96.50 79 ARG A C 1
ATOM 600 O O . ARG A 1 79 ? -6.869 -3.710 16.490 1.00 96.50 79 ARG A O 1
ATOM 607 N N . LYS A 1 80 ? -7.921 -5.054 17.948 1.00 95.94 80 LYS A N 1
ATOM 608 C CA . LYS A 1 80 ? -7.242 -6.286 17.499 1.00 95.94 80 LYS A CA 1
ATOM 609 C C . LYS A 1 80 ? -7.532 -6.612 16.032 1.00 95.94 80 LYS A C 1
ATOM 611 O O . LYS A 1 80 ? -6.628 -7.038 15.316 1.00 95.94 80 LYS A O 1
ATOM 616 N N . GLN A 1 81 ? -8.762 -6.400 15.566 1.00 96.81 81 GLN A N 1
ATOM 617 C CA . GLN A 1 81 ? -9.113 -6.598 14.156 1.00 96.81 81 GLN A CA 1
ATOM 618 C C . GLN A 1 81 ? -8.426 -5.571 13.247 1.00 96.81 81 GLN A C 1
ATOM 620 O O . GLN A 1 81 ? -7.936 -5.938 12.177 1.00 96.81 81 GLN A O 1
ATOM 625 N N . VAL A 1 82 ? -8.331 -4.309 13.680 1.00 97.94 82 VAL A N 1
ATOM 626 C CA . VAL A 1 82 ? -7.590 -3.255 12.965 1.00 97.94 82 VAL A CA 1
ATOM 627 C C . VAL A 1 82 ? -6.119 -3.652 12.813 1.00 97.94 82 VAL A C 1
ATOM 629 O O . VAL A 1 82 ? -5.598 -3.630 11.701 1.00 97.94 82 VAL A O 1
ATOM 632 N N . LEU A 1 83 ? -5.476 -4.113 13.890 1.00 97.62 83 LEU A N 1
ATOM 633 C CA . LEU A 1 83 ? -4.083 -4.581 13.878 1.00 97.62 83 LEU A CA 1
ATOM 634 C C . LEU A 1 83 ? -3.865 -5.757 12.933 1.00 97.62 83 LEU A C 1
ATOM 636 O O . LEU A 1 83 ? -2.951 -5.737 12.108 1.00 97.62 83 LEU A O 1
ATOM 640 N N . ALA A 1 84 ? -4.740 -6.760 13.003 1.00 97.12 84 ALA A N 1
ATOM 641 C CA . ALA A 1 84 ? -4.684 -7.900 12.098 1.00 97.12 84 ALA A CA 1
ATOM 642 C C . ALA A 1 84 ? -4.848 -7.459 10.631 1.00 97.12 84 ALA A C 1
ATOM 644 O O . ALA A 1 84 ? -4.187 -7.991 9.741 1.00 97.12 84 ALA A O 1
ATOM 645 N N . THR A 1 85 ? -5.688 -6.453 10.374 1.00 97.94 85 THR A N 1
ATOM 646 C CA . THR A 1 85 ? -5.865 -5.864 9.039 1.00 97.94 85 THR A CA 1
ATOM 647 C C . THR A 1 85 ? -4.600 -5.137 8.582 1.00 97.94 85 THR A C 1
ATOM 649 O O . THR A 1 85 ? -4.148 -5.383 7.466 1.00 97.94 85 THR A O 1
ATOM 652 N N . CYS A 1 86 ? -3.963 -4.325 9.437 1.00 97.94 86 CYS A N 1
ATOM 653 C CA . CYS A 1 86 ? -2.677 -3.688 9.122 1.00 97.94 86 CYS A CA 1
ATOM 654 C C . CYS A 1 86 ? -1.617 -4.718 8.732 1.00 97.94 86 CYS A C 1
ATOM 656 O O . CYS A 1 86 ? -0.940 -4.546 7.724 1.00 97.94 86 CYS A O 1
ATOM 658 N N . GLN A 1 87 ? -1.507 -5.815 9.486 1.00 97.19 87 GLN A N 1
ATOM 659 C CA . GLN A 1 87 ? -0.547 -6.883 9.204 1.00 97.19 87 GLN A CA 1
ATOM 660 C C . GLN A 1 87 ? -0.816 -7.570 7.859 1.00 97.19 87 GLN A C 1
ATOM 662 O O . GLN A 1 87 ? 0.121 -7.813 7.096 1.00 97.19 87 GLN A O 1
ATOM 667 N N . ARG A 1 88 ? -2.085 -7.854 7.531 1.00 97.75 88 ARG A N 1
ATOM 668 C CA . ARG A 1 88 ? -2.454 -8.448 6.234 1.00 97.75 88 ARG A CA 1
ATOM 669 C C . ARG A 1 88 ? -2.178 -7.492 5.077 1.00 97.75 88 ARG A C 1
ATOM 671 O O . ARG A 1 88 ? -1.561 -7.899 4.094 1.00 97.75 88 ARG A O 1
ATOM 678 N N . VAL A 1 89 ? -2.542 -6.218 5.216 1.00 97.62 89 VAL A N 1
ATOM 679 C CA . VAL A 1 89 ? -2.233 -5.172 4.228 1.00 97.62 89 VAL A CA 1
ATOM 680 C C . VAL A 1 89 ? -0.724 -5.033 4.041 1.00 97.62 89 VAL A C 1
ATOM 682 O O . VAL A 1 89 ? -0.256 -5.061 2.904 1.00 97.62 89 VAL A O 1
ATOM 685 N N . HIS A 1 90 ? 0.042 -4.998 5.132 1.00 96.00 90 HIS A N 1
ATOM 686 C CA . HIS A 1 90 ? 1.501 -4.966 5.090 1.00 96.00 90 HIS A CA 1
ATOM 687 C C . HIS A 1 90 ? 2.065 -6.165 4.342 1.00 96.00 90 HIS A C 1
ATOM 689 O O . HIS A 1 90 ? 2.868 -5.993 3.429 1.00 96.00 90 HIS A O 1
ATOM 695 N N . SER A 1 91 ? 1.609 -7.376 4.654 1.00 94.88 91 SER A N 1
ATOM 696 C CA . SER A 1 91 ? 2.040 -8.580 3.944 1.00 94.88 91 SER A CA 1
ATOM 697 C C . SER A 1 91 ? 1.762 -8.484 2.439 1.00 94.88 91 SER A C 1
ATOM 699 O O . SER A 1 91 ? 2.661 -8.748 1.640 1.00 94.88 91 SER A O 1
ATOM 701 N N . ILE A 1 92 ? 0.577 -8.010 2.037 1.00 94.19 92 ILE A N 1
ATOM 702 C CA . ILE A 1 92 ? 0.221 -7.822 0.622 1.00 94.19 92 ILE A CA 1
ATOM 703 C C . ILE A 1 92 ? 1.191 -6.860 -0.072 1.00 94.19 92 ILE A C 1
ATOM 705 O O . ILE A 1 92 ? 1.712 -7.182 -1.138 1.00 94.19 92 ILE A O 1
ATOM 709 N N . VAL A 1 93 ? 1.436 -5.682 0.507 1.00 91.62 93 VAL A N 1
ATOM 710 C CA . VAL A 1 93 ? 2.219 -4.627 -0.164 1.00 91.62 93 VAL A CA 1
ATOM 711 C C . VAL A 1 93 ? 3.729 -4.825 -0.052 1.00 91.62 93 VAL A C 1
ATOM 713 O O . VAL A 1 93 ? 4.482 -4.242 -0.827 1.00 91.62 93 VAL A O 1
ATOM 716 N N . THR A 1 94 ? 4.187 -5.639 0.900 1.00 90.06 94 THR A N 1
ATOM 717 C CA . THR A 1 94 ? 5.614 -5.919 1.118 1.00 90.06 94 THR A CA 1
ATOM 718 C C . THR A 1 94 ? 6.086 -7.245 0.549 1.00 90.06 94 THR A C 1
ATOM 720 O O . THR A 1 94 ? 7.289 -7.506 0.606 1.00 90.06 94 THR A O 1
ATOM 723 N N . THR A 1 95 ? 5.184 -8.046 -0.020 1.00 90.06 95 THR A N 1
ATOM 724 C CA . THR A 1 95 ? 5.552 -9.259 -0.754 1.00 90.06 95 THR A CA 1
ATOM 725 C C . THR A 1 95 ? 6.544 -8.907 -1.866 1.00 90.06 95 THR A C 1
ATOM 727 O O . THR A 1 95 ? 6.362 -7.935 -2.600 1.00 90.06 95 THR A O 1
ATOM 730 N N . GLU A 1 96 ? 7.632 -9.670 -1.960 1.00 85.12 96 GLU A N 1
ATOM 731 C CA . GLU A 1 96 ? 8.659 -9.468 -2.980 1.00 85.12 96 GLU A CA 1
ATOM 732 C C . GLU A 1 96 ? 8.204 -10.013 -4.337 1.00 85.12 96 GLU A C 1
ATOM 734 O O . GLU A 1 96 ? 7.646 -11.105 -4.424 1.00 85.12 96 GLU A O 1
ATOM 739 N N . HIS A 1 97 ? 8.479 -9.250 -5.396 1.00 85.56 97 HIS A N 1
ATOM 740 C CA . HIS A 1 97 ? 8.070 -9.549 -6.769 1.00 85.56 97 HIS A CA 1
ATOM 741 C C . HIS A 1 97 ? 9.268 -9.435 -7.717 1.00 85.56 97 HIS A C 1
ATOM 743 O O . HIS A 1 97 ? 9.414 -8.475 -8.481 1.00 85.56 97 HIS A O 1
ATOM 749 N N . ASN A 1 98 ? 10.173 -10.410 -7.626 1.00 86.62 98 ASN A N 1
ATOM 750 C CA . ASN A 1 98 ? 11.427 -10.436 -8.385 1.00 86.62 98 ASN A CA 1
ATOM 751 C C . ASN A 1 98 ? 11.198 -10.532 -9.903 1.00 86.62 98 ASN A C 1
ATOM 753 O O . ASN A 1 98 ? 12.034 -10.088 -10.682 1.00 86.62 98 ASN A O 1
ATOM 757 N N . GLU A 1 99 ? 10.041 -11.037 -10.333 1.00 88.50 99 GLU A N 1
ATOM 758 C CA . GLU A 1 99 ? 9.609 -11.100 -11.730 1.00 88.50 99 GLU A CA 1
ATOM 759 C C . GLU A 1 99 ? 9.451 -9.723 -12.399 1.00 88.50 99 GLU A C 1
ATOM 761 O O . GLU A 1 99 ? 9.415 -9.629 -13.629 1.00 88.50 99 GLU A O 1
ATOM 766 N N . ILE A 1 100 ? 9.358 -8.648 -11.612 1.00 90.06 100 ILE A N 1
ATOM 767 C CA . ILE A 1 100 ? 9.252 -7.273 -12.109 1.00 90.06 100 ILE A CA 1
ATOM 768 C C . ILE A 1 100 ? 10.607 -6.766 -12.609 1.00 90.06 100 ILE A C 1
ATOM 770 O O . ILE A 1 100 ? 10.661 -6.027 -13.593 1.00 90.06 100 ILE A O 1
ATOM 774 N N . LEU A 1 101 ? 11.692 -7.144 -11.933 1.00 89.88 101 LEU A N 1
ATOM 775 C CA . LEU A 1 101 ? 13.020 -6.583 -12.150 1.00 89.88 101 LEU A CA 1
ATOM 776 C C . LEU A 1 101 ? 13.866 -7.536 -12.992 1.00 89.88 101 LEU A C 1
ATOM 778 O O . LEU A 1 101 ? 14.025 -8.713 -12.681 1.00 89.88 101 LEU A O 1
ATOM 782 N N . ARG A 1 102 ? 14.463 -7.009 -14.056 1.00 90.31 102 ARG A N 1
ATOM 783 C CA . ARG A 1 102 ? 15.414 -7.726 -14.902 1.00 90.31 102 ARG A CA 1
ATOM 784 C C . ARG A 1 102 ? 16.765 -7.030 -14.841 1.00 90.31 102 ARG A C 1
ATOM 786 O O . ARG A 1 102 ? 16.904 -5.945 -15.409 1.00 90.31 102 ARG A O 1
ATOM 793 N N . PRO A 1 103 ? 17.763 -7.634 -14.182 1.00 88.19 103 PRO A N 1
ATOM 794 C CA . PRO A 1 103 ? 19.132 -7.155 -14.276 1.00 88.19 103 PRO A CA 1
ATOM 795 C C . PRO A 1 103 ? 19.591 -7.129 -15.743 1.00 88.19 103 PRO A C 1
ATOM 797 O O . PRO A 1 103 ? 19.464 -8.122 -16.458 1.00 88.19 103 PRO A O 1
ATOM 800 N N . ASP A 1 104 ? 20.116 -5.990 -16.179 1.00 86.69 104 ASP A N 1
ATOM 801 C CA . ASP A 1 104 ? 20.683 -5.730 -17.508 1.00 86.69 104 ASP A CA 1
ATOM 802 C C . ASP A 1 104 ? 22.048 -5.036 -17.335 1.00 86.69 104 ASP A C 1
ATOM 804 O O . ASP A 1 104 ? 22.185 -3.829 -17.581 1.00 86.69 104 ASP A O 1
ATOM 808 N N . PRO A 1 105 ? 23.058 -5.761 -16.811 1.00 80.19 105 PRO A N 1
ATOM 809 C CA . PRO A 1 105 ? 24.374 -5.193 -16.572 1.00 80.19 105 PRO A CA 1
ATOM 810 C C . PRO A 1 105 ? 25.045 -4.873 -17.909 1.00 80.19 105 PRO A C 1
ATOM 812 O O . PRO A 1 105 ? 25.380 -5.765 -18.689 1.00 80.19 105 PRO A O 1
ATOM 815 N N . ARG A 1 106 ? 25.260 -3.581 -18.168 1.00 78.56 106 ARG A N 1
ATOM 816 C CA . ARG A 1 106 ? 25.882 -3.086 -19.399 1.00 78.56 106 ARG A CA 1
ATOM 817 C C . ARG A 1 106 ? 27.231 -2.427 -19.089 1.00 78.56 106 ARG A C 1
ATOM 819 O O . ARG A 1 106 ? 27.284 -1.571 -18.203 1.00 78.56 106 ARG A O 1
ATOM 826 N N . PRO A 1 107 ? 28.319 -2.791 -19.799 1.00 78.62 107 PRO A N 1
ATOM 827 C CA . PRO A 1 107 ? 29.619 -2.150 -19.619 1.00 78.62 107 PRO A CA 1
ATOM 828 C C . PRO A 1 107 ? 29.521 -0.634 -19.830 1.00 78.62 107 PRO A C 1
ATOM 830 O O . PRO A 1 107 ? 28.936 -0.184 -20.812 1.00 78.62 107 PRO A O 1
ATOM 833 N N . GLY A 1 108 ? 30.091 0.150 -18.912 1.00 78.88 108 GLY A N 1
ATOM 834 C CA . GLY A 1 108 ? 30.116 1.616 -18.999 1.00 78.88 108 GLY A CA 1
ATOM 835 C C . GLY A 1 108 ? 28.892 2.344 -18.429 1.00 78.88 108 GLY A C 1
ATOM 836 O O . GLY A 1 108 ? 28.877 3.572 -18.434 1.00 78.88 108 GLY A O 1
ATOM 837 N N . VAL A 1 109 ? 27.886 1.634 -17.903 1.00 79.44 109 VAL A N 1
ATOM 838 C CA . VAL A 1 109 ? 26.785 2.259 -17.152 1.00 79.44 109 VAL A CA 1
ATOM 839 C C . VAL A 1 109 ? 27.249 2.571 -15.729 1.00 79.44 109 VAL A C 1
ATOM 841 O O . VAL A 1 109 ? 27.655 1.675 -14.996 1.00 79.44 109 VAL A O 1
ATOM 844 N N . THR A 1 110 ? 27.193 3.846 -15.339 1.00 80.69 110 THR A N 1
ATOM 845 C CA . THR A 1 110 ? 27.619 4.316 -14.009 1.00 80.69 110 THR A CA 1
ATOM 846 C C . THR A 1 110 ? 26.471 4.435 -13.010 1.00 80.69 110 THR A C 1
ATOM 848 O O . THR A 1 110 ? 26.717 4.402 -11.807 1.00 80.69 110 THR A O 1
ATOM 851 N N . ASN A 1 111 ? 25.226 4.562 -13.484 1.00 82.50 111 ASN A N 1
ATOM 852 C CA . ASN A 1 111 ? 24.048 4.643 -12.625 1.00 82.50 111 ASN A CA 1
ATOM 853 C C . ASN A 1 111 ? 23.430 3.243 -12.415 1.00 82.50 111 ASN A C 1
ATOM 855 O O . ASN A 1 111 ? 22.961 2.646 -13.389 1.00 82.50 111 ASN A O 1
ATOM 859 N N . PRO A 1 112 ? 23.372 2.726 -11.172 1.00 84.81 112 PRO A N 1
ATOM 860 C CA . PRO A 1 112 ? 22.777 1.422 -10.870 1.00 84.81 112 PRO A CA 1
ATOM 861 C C . PRO A 1 112 ? 21.329 1.257 -11.356 1.00 84.81 112 PRO A C 1
ATOM 863 O O . PRO A 1 112 ? 20.935 0.166 -11.761 1.00 84.81 112 PRO A O 1
ATOM 866 N N . GLU A 1 113 ? 20.535 2.328 -11.374 1.00 86.00 113 GLU A N 1
ATOM 867 C CA . GLU A 1 113 ? 19.130 2.278 -11.796 1.00 86.00 113 GLU A CA 1
ATOM 868 C C . GLU A 1 113 ? 18.959 2.024 -13.303 1.00 86.00 113 GLU A C 1
ATOM 870 O O . GLU A 1 113 ? 17.925 1.514 -13.738 1.00 86.00 113 GLU A O 1
ATOM 875 N N . ASP A 1 114 ? 19.977 2.337 -14.110 1.00 86.94 114 ASP A N 1
ATOM 876 C CA . ASP A 1 114 ? 19.996 2.050 -15.550 1.00 86.94 114 ASP A CA 1
ATOM 877 C C . ASP A 1 114 ? 20.389 0.601 -15.866 1.00 86.94 114 ASP A C 1
ATOM 879 O O . ASP A 1 114 ? 20.219 0.136 -17.001 1.00 86.94 114 ASP A O 1
ATOM 883 N N . MET A 1 115 ? 20.898 -0.120 -14.865 1.00 89.25 115 MET A N 1
ATOM 884 C CA . MET A 1 115 ? 21.235 -1.542 -14.947 1.00 89.25 115 MET A CA 1
ATOM 885 C C . MET A 1 115 ? 20.040 -2.440 -14.608 1.00 89.25 115 MET A C 1
ATOM 887 O O . MET A 1 115 ? 20.167 -3.662 -14.647 1.00 89.25 115 MET A O 1
ATOM 891 N N . ILE A 1 116 ? 18.885 -1.862 -14.267 1.00 90.31 116 ILE A N 1
ATOM 892 C CA . ILE A 1 116 ? 17.663 -2.596 -13.938 1.00 90.31 116 ILE A CA 1
ATOM 893 C C . ILE A 1 116 ? 16.581 -2.222 -14.943 1.00 90.31 116 ILE A C 1
ATOM 895 O O . ILE A 1 116 ? 16.168 -1.067 -15.047 1.00 90.31 116 ILE A O 1
ATOM 899 N N . ARG A 1 117 ? 16.108 -3.228 -15.673 1.00 92.50 117 ARG A N 1
ATOM 900 C CA . ARG A 1 117 ? 14.972 -3.146 -16.590 1.00 92.50 117 ARG A CA 1
ATOM 901 C C . ARG A 1 117 ? 13.712 -3.603 -15.876 1.00 92.50 117 ARG A C 1
ATOM 903 O O . ARG A 1 117 ? 13.766 -4.505 -15.044 1.00 92.50 117 ARG A O 1
ATOM 910 N N . ILE A 1 118 ? 12.581 -3.008 -16.223 1.00 91.94 118 ILE A N 1
ATOM 911 C CA . ILE A 1 118 ? 11.298 -3.319 -15.598 1.00 91.94 118 ILE A CA 1
ATOM 912 C C . ILE A 1 118 ? 10.382 -4.016 -16.604 1.00 91.94 118 ILE A C 1
ATOM 914 O O . ILE A 1 118 ? 10.119 -3.496 -17.690 1.00 91.94 118 ILE A O 1
ATOM 918 N N . ASN A 1 119 ? 9.860 -5.180 -16.217 1.00 93.69 119 ASN A N 1
ATOM 919 C CA . ASN A 1 119 ? 8.781 -5.848 -16.935 1.00 93.69 119 ASN A CA 1
ATOM 920 C C . ASN A 1 119 ? 7.454 -5.155 -16.595 1.00 93.69 119 ASN A C 1
ATOM 922 O O . ASN A 1 119 ? 6.916 -5.305 -15.493 1.00 93.69 119 ASN A O 1
ATOM 926 N N . LYS A 1 120 ? 6.900 -4.405 -17.549 1.00 94.19 120 LYS A N 1
ATOM 927 C CA . LYS A 1 120 ? 5.692 -3.592 -17.356 1.00 94.19 120 LYS A CA 1
ATOM 928 C C . LYS A 1 120 ? 4.468 -4.451 -17.043 1.00 94.19 120 LYS A C 1
ATOM 930 O O . LYS A 1 120 ? 3.675 -4.082 -16.181 1.00 94.19 120 LYS A O 1
ATOM 935 N N . GLY A 1 121 ? 4.302 -5.575 -17.742 1.00 95.31 121 GLY A N 1
ATOM 936 C CA . GLY A 1 121 ? 3.162 -6.481 -17.552 1.00 95.31 121 GLY A CA 1
ATOM 937 C C . GLY A 1 121 ? 3.057 -6.996 -16.109 1.00 95.31 121 GLY A C 1
ATOM 938 O O . GLY A 1 121 ? 2.067 -6.693 -15.440 1.00 95.31 121 GLY A O 1
ATOM 939 N N . PRO A 1 122 ? 4.085 -7.703 -15.600 1.00 94.88 122 PRO A N 1
ATOM 940 C CA . PRO A 1 122 ? 4.184 -8.103 -14.198 1.00 94.88 122 PRO A CA 1
ATOM 941 C C . PRO A 1 122 ? 4.035 -6.940 -13.210 1.00 94.88 122 PRO A C 1
ATOM 943 O O . PRO A 1 122 ? 3.265 -7.065 -12.264 1.00 94.88 122 PRO A O 1
ATOM 946 N N . LEU A 1 123 ? 4.677 -5.786 -13.449 1.00 93.25 123 LEU A N 1
ATOM 947 C CA . LEU A 1 123 ? 4.532 -4.608 -12.581 1.00 93.25 123 LEU A CA 1
ATOM 948 C C . LEU A 1 123 ? 3.065 -4.173 -12.435 1.00 93.25 123 LEU A C 1
ATOM 950 O O . LEU A 1 123 ? 2.567 -4.003 -11.322 1.00 93.25 123 LEU A O 1
ATOM 954 N N . LEU A 1 124 ? 2.358 -4.012 -13.556 1.00 94.88 124 LEU A N 1
ATOM 955 C CA . LEU A 1 124 ? 0.946 -3.624 -13.553 1.00 94.88 124 LEU A CA 1
ATOM 956 C C . LEU A 1 124 ? 0.066 -4.685 -12.889 1.00 94.88 124 LEU A C 1
ATOM 958 O O . LEU A 1 124 ? -0.852 -4.329 -12.148 1.00 94.88 124 LEU A O 1
ATOM 962 N N . ALA A 1 125 ? 0.338 -5.967 -13.142 1.00 94.69 125 ALA A N 1
ATOM 963 C CA . ALA A 1 125 ? -0.386 -7.070 -12.522 1.00 94.69 125 ALA A CA 1
ATOM 964 C C . ALA A 1 125 ? -0.237 -7.045 -10.993 1.00 94.69 125 ALA A C 1
ATOM 966 O O . ALA A 1 125 ? -1.239 -7.127 -10.283 1.00 94.69 125 ALA A O 1
ATOM 967 N N . VAL A 1 126 ? 0.985 -6.844 -10.491 1.00 93.75 126 VAL A N 1
ATOM 968 C CA . VAL A 1 126 ? 1.278 -6.753 -9.056 1.00 93.75 126 VAL A CA 1
ATOM 969 C C . VAL A 1 126 ? 0.595 -5.547 -8.420 1.00 93.75 126 VAL A C 1
ATOM 971 O O . VAL A 1 126 ? -0.109 -5.713 -7.427 1.00 93.75 126 VAL A O 1
ATOM 974 N N . ILE A 1 127 ? 0.715 -4.346 -8.997 1.00 93.50 127 ILE A N 1
ATOM 975 C CA . ILE A 1 127 ? 0.092 -3.141 -8.420 1.00 93.50 127 ILE A CA 1
ATOM 976 C C . ILE A 1 127 ? -1.429 -3.293 -8.361 1.00 93.50 127 ILE A C 1
ATOM 978 O O . ILE A 1 127 ? -2.037 -3.056 -7.317 1.00 93.50 127 ILE A O 1
ATOM 982 N N . ARG A 1 128 ? -2.060 -3.724 -9.460 1.00 96.19 128 ARG A N 1
ATOM 983 C CA . ARG A 1 128 ? -3.517 -3.923 -9.515 1.00 96.19 128 ARG A CA 1
ATOM 984 C C . ARG A 1 128 ? -3.967 -5.020 -8.556 1.00 96.19 128 ARG A C 1
ATOM 986 O O . ARG A 1 128 ? -4.957 -4.839 -7.848 1.00 96.19 128 ARG A O 1
ATOM 993 N N . GLY A 1 129 ? -3.225 -6.125 -8.499 1.00 96.25 129 GLY A N 1
ATOM 994 C CA . GLY A 1 129 ? -3.468 -7.217 -7.562 1.00 96.25 129 GLY A CA 1
ATOM 995 C C . GLY A 1 129 ? -3.370 -6.758 -6.108 1.00 96.25 129 GLY A C 1
ATOM 996 O O . GLY A 1 129 ? -4.246 -7.073 -5.306 1.00 96.25 129 GLY A O 1
ATOM 997 N N . ASN A 1 130 ? -2.360 -5.957 -5.766 1.00 95.06 130 ASN A N 1
ATOM 998 C CA . ASN A 1 130 ? -2.191 -5.392 -4.429 1.00 95.06 130 ASN A CA 1
ATOM 999 C C . ASN A 1 130 ? -3.333 -4.441 -4.078 1.00 95.06 130 ASN A C 1
ATOM 1001 O O . ASN A 1 130 ? -3.978 -4.644 -3.056 1.00 95.06 130 ASN A O 1
ATOM 1005 N N . VAL A 1 131 ? -3.660 -3.477 -4.946 1.00 95.94 131 VAL A N 1
ATOM 1006 C CA . VAL A 1 131 ? -4.793 -2.557 -4.735 1.00 95.94 131 VAL A CA 1
ATOM 1007 C C . VAL A 1 131 ? -6.101 -3.325 -4.528 1.00 95.94 131 VAL A C 1
ATOM 1009 O O . VAL A 1 131 ? -6.861 -3.005 -3.617 1.00 95.94 131 VAL A O 1
ATOM 1012 N N . SER A 1 132 ? -6.362 -4.361 -5.331 1.00 97.69 132 SER A N 1
ATOM 1013 C CA . SER A 1 132 ? -7.574 -5.178 -5.203 1.00 97.69 132 SER A CA 1
ATOM 1014 C C . SER A 1 132 ? -7.626 -5.955 -3.883 1.00 97.69 132 SER A C 1
ATOM 1016 O O . SER A 1 132 ? -8.669 -5.994 -3.226 1.00 97.69 132 SER A O 1
ATOM 1018 N N . ARG A 1 133 ? -6.511 -6.573 -3.474 1.00 97.62 133 ARG A N 1
ATOM 1019 C CA . ARG A 1 133 ? -6.425 -7.334 -2.219 1.00 97.62 133 ARG A CA 1
ATOM 1020 C C . ARG A 1 133 ? -6.529 -6.419 -0.999 1.00 97.62 133 ARG A C 1
ATOM 1022 O O . ARG A 1 133 ? -7.349 -6.676 -0.129 1.00 97.62 133 ARG A O 1
ATOM 1029 N N . VAL A 1 134 ? -5.803 -5.300 -0.983 1.00 98.00 134 VAL A N 1
ATOM 1030 C CA . VAL A 1 134 ? -5.877 -4.295 0.093 1.00 98.00 134 VAL A CA 1
ATOM 1031 C C . VAL A 1 134 ? -7.284 -3.709 0.215 1.00 98.00 134 VAL A C 1
ATOM 1033 O O . VAL A 1 134 ? -7.805 -3.589 1.320 1.00 98.00 134 VAL A O 1
ATOM 1036 N N . ARG A 1 135 ? -7.956 -3.415 -0.907 1.00 98.38 135 ARG A N 1
ATOM 1037 C CA . ARG A 1 135 ? -9.364 -2.988 -0.888 1.00 98.38 135 ARG A CA 1
ATOM 1038 C C . ARG A 1 135 ? -10.265 -4.021 -0.213 1.00 98.38 135 ARG A C 1
ATOM 1040 O O . ARG A 1 135 ? -11.171 -3.638 0.517 1.00 98.38 135 ARG A O 1
ATOM 1047 N N . THR A 1 136 ? -10.025 -5.307 -0.460 1.00 98.31 136 THR A N 1
ATOM 1048 C CA . THR A 1 136 ? -10.798 -6.394 0.158 1.00 98.31 136 THR A CA 1
ATOM 1049 C C . THR A 1 136 ? -10.585 -6.425 1.670 1.00 98.31 136 THR A C 1
ATOM 1051 O O . THR A 1 136 ? -11.558 -6.517 2.410 1.00 98.31 136 THR A O 1
ATOM 1054 N N . GLU A 1 137 ? -9.345 -6.264 2.135 1.00 98.06 137 GLU A N 1
ATOM 1055 C CA . GLU A 1 137 ? -9.022 -6.186 3.567 1.00 98.06 137 GLU A CA 1
ATOM 1056 C C . GLU A 1 137 ? -9.708 -5.001 4.260 1.00 98.06 137 GLU A C 1
ATOM 1058 O O . GLU A 1 137 ? -10.326 -5.161 5.312 1.00 98.06 137 GLU A O 1
ATOM 1063 N N . PHE A 1 138 ? -9.675 -3.814 3.648 1.00 98.12 138 PHE A N 1
ATOM 1064 C CA . PHE A 1 138 ? -10.382 -2.647 4.183 1.00 98.12 138 PHE A CA 1
ATOM 1065 C C . PHE A 1 138 ? -11.902 -2.829 4.168 1.00 98.12 138 PHE A C 1
ATOM 1067 O O . PHE A 1 138 ? -12.568 -2.484 5.141 1.00 98.12 138 PHE A O 1
ATOM 1074 N N . ALA A 1 139 ? -12.457 -3.432 3.113 1.00 97.88 139 ALA A N 1
ATOM 1075 C CA . ALA A 1 139 ? -13.883 -3.736 3.045 1.00 97.88 139 ALA A CA 1
ATOM 1076 C C . ALA A 1 139 ? -14.319 -4.738 4.129 1.00 97.88 139 ALA A C 1
ATOM 1078 O O . ALA A 1 139 ? -15.405 -4.594 4.682 1.00 97.88 139 ALA A O 1
ATOM 1079 N N . GLN A 1 140 ? -13.482 -5.724 4.464 1.00 97.00 140 GLN A N 1
ATOM 1080 C CA . GLN A 1 140 ? -13.749 -6.660 5.561 1.00 97.00 140 GLN A CA 1
ATOM 1081 C C . GLN A 1 140 ? -13.725 -5.970 6.929 1.00 97.00 140 GLN A C 1
ATOM 1083 O O . GLN A 1 140 ? -14.578 -6.255 7.769 1.00 97.00 140 GLN A O 1
ATOM 1088 N N . LEU A 1 141 ? -12.786 -5.041 7.152 1.00 95.94 141 LEU A N 1
ATOM 1089 C CA . LEU A 1 141 ? -12.758 -4.233 8.373 1.00 95.94 141 LEU A CA 1
ATOM 1090 C C . LEU A 1 141 ? -14.005 -3.341 8.484 1.00 95.94 141 LEU A C 1
ATOM 1092 O O . LEU A 1 141 ? -14.584 -3.238 9.559 1.00 95.94 141 LEU A O 1
ATOM 1096 N N . ALA A 1 142 ? -14.462 -2.759 7.372 1.00 95.25 142 ALA A N 1
ATOM 1097 C CA . ALA A 1 142 ? -15.650 -1.904 7.330 1.00 95.25 142 ALA A CA 1
ATOM 1098 C C . ALA A 1 142 ? -16.975 -2.642 7.611 1.00 95.25 142 ALA A C 1
ATOM 1100 O O . ALA A 1 142 ? -17.983 -2.000 7.896 1.00 95.25 142 ALA A O 1
ATOM 1101 N N . GLN A 1 143 ? -16.992 -3.977 7.530 1.00 96.44 143 GLN A N 1
ATOM 1102 C CA . GLN A 1 143 ? -18.148 -4.803 7.908 1.00 96.44 143 GLN A CA 1
ATOM 1103 C C . GLN A 1 143 ? -18.239 -5.051 9.420 1.00 96.44 143 GLN A C 1
ATOM 1105 O O . GLN A 1 143 ? -19.247 -5.578 9.888 1.00 96.44 143 GLN A O 1
ATOM 1110 N N . GLN A 1 144 ? -17.195 -4.715 10.182 1.00 94.56 144 GLN A N 1
ATOM 1111 C CA . GLN A 1 144 ? -17.179 -4.886 11.631 1.00 94.56 144 GLN A CA 1
ATOM 1112 C C . GLN A 1 144 ? -17.959 -3.759 12.309 1.00 94.56 144 GLN A C 1
ATOM 1114 O O . GLN A 1 144 ? -17.954 -2.613 11.857 1.00 94.56 144 GLN A O 1
ATOM 1119 N N . GLU A 1 145 ? -18.610 -4.072 13.427 1.00 95.12 145 GLU A N 1
ATOM 1120 C CA . GLU A 1 145 ? -19.271 -3.057 14.240 1.00 95.12 145 GLU A CA 1
ATOM 1121 C C . GLU A 1 145 ? -18.221 -2.136 14.874 1.00 95.12 145 GLU A C 1
ATOM 1123 O O . GLU A 1 145 ? -17.364 -2.582 15.639 1.00 95.12 145 GLU A O 1
ATOM 1128 N N . VAL A 1 146 ? -18.276 -0.845 14.536 1.00 95.69 146 VAL A N 1
ATOM 1129 C CA . VAL A 1 146 ? -17.347 0.163 15.054 1.00 95.69 146 VAL A CA 1
ATOM 1130 C C . VAL A 1 146 ? -17.872 0.681 16.393 1.00 95.69 146 VAL A C 1
ATOM 1132 O O . VAL A 1 146 ? -18.929 1.318 16.417 1.00 95.69 146 VAL A O 1
ATOM 1135 N N . PRO A 1 147 ? -17.136 0.498 17.503 1.00 95.44 147 PRO A N 1
ATOM 1136 C CA . PRO A 1 147 ? -17.525 1.067 18.787 1.00 95.44 147 PRO A CA 1
ATOM 1137 C C . PRO A 1 147 ? -17.654 2.592 18.696 1.00 95.44 147 PRO A C 1
ATOM 1139 O O . PRO A 1 147 ? -16.787 3.247 18.117 1.00 95.44 147 PRO A O 1
ATOM 1142 N N . GLU A 1 148 ? -18.685 3.174 19.318 1.00 95.00 148 GLU A N 1
ATOM 1143 C CA . GLU A 1 148 ? -18.976 4.620 19.239 1.00 95.00 148 GLU A CA 1
ATOM 1144 C C . GLU A 1 148 ? -17.748 5.487 19.575 1.00 95.00 148 GLU A C 1
ATOM 1146 O O . GLU A 1 148 ? -17.425 6.434 18.860 1.00 95.00 148 GLU A O 1
ATOM 1151 N N . LYS A 1 149 ? -16.983 5.079 20.598 1.00 93.50 149 LYS A N 1
ATOM 1152 C CA . LYS A 1 149 ? -15.739 5.734 21.047 1.00 93.50 149 LYS A CA 1
ATOM 1153 C C . LYS A 1 149 ? -14.648 5.826 19.966 1.00 93.50 149 LYS A C 1
ATOM 1155 O O . LYS A 1 149 ? -13.719 6.613 20.125 1.00 93.50 149 LYS A O 1
ATOM 1160 N N . LEU A 1 150 ? -14.733 5.017 18.908 1.00 95.94 150 LEU A N 1
ATOM 1161 C CA . LEU A 1 150 ? -13.764 4.951 17.812 1.00 95.94 150 LEU A CA 1
ATOM 1162 C C . LEU A 1 150 ? -14.280 5.542 16.488 1.00 95.94 150 LEU A C 1
ATOM 1164 O O . LEU A 1 150 ? -13.548 5.532 15.497 1.00 95.94 150 LEU A O 1
ATOM 1168 N N . ARG A 1 151 ? -15.517 6.058 16.419 1.00 95.44 151 ARG A N 1
ATOM 1169 C CA . ARG A 1 151 ? -16.127 6.483 15.139 1.00 95.44 151 ARG A CA 1
ATOM 1170 C C . ARG A 1 151 ? -15.384 7.617 14.443 1.00 95.44 151 ARG A C 1
ATOM 1172 O O . ARG A 1 151 ? -15.284 7.621 13.212 1.00 95.44 151 ARG A O 1
ATOM 1179 N N . GLN A 1 152 ? -14.832 8.560 15.206 1.00 96.00 152 GLN A N 1
ATOM 1180 C CA . GLN A 1 152 ? -14.056 9.660 14.634 1.00 96.00 152 GLN A CA 1
ATOM 1181 C C . GLN A 1 152 ? -12.748 9.147 14.017 1.00 96.00 152 GLN A C 1
ATOM 1183 O O . GLN A 1 152 ? -12.432 9.483 12.875 1.00 96.00 152 GLN A O 1
ATOM 1188 N N . GLN A 1 153 ? -12.016 8.289 14.736 1.00 97.06 153 GLN A N 1
ATOM 1189 C CA . GLN A 1 153 ? -10.784 7.668 14.243 1.00 97.06 153 GLN A CA 1
ATOM 1190 C C . GLN A 1 153 ? -11.070 6.770 13.035 1.00 97.06 153 GLN A C 1
ATOM 1192 O O . GLN A 1 153 ? -10.307 6.777 12.074 1.00 97.06 153 GLN A O 1
ATOM 1197 N N . TYR A 1 154 ? -12.189 6.041 13.053 1.00 97.50 154 TYR A N 1
ATOM 1198 C CA . TYR A 1 154 ? -12.620 5.198 11.9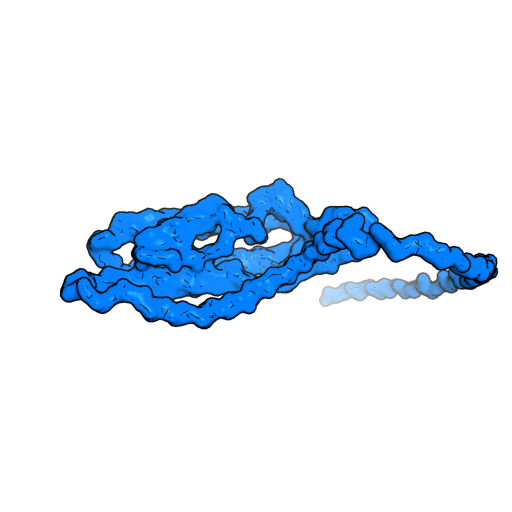42 1.00 97.50 154 TYR A CA 1
ATOM 1199 C C . TYR A 1 154 ? -12.869 6.013 10.671 1.00 97.50 154 TYR A C 1
ATOM 1201 O O . TYR A 1 154 ? -12.374 5.654 9.608 1.00 97.50 154 TYR A O 1
ATOM 1209 N N . THR A 1 155 ? -13.561 7.149 10.786 1.00 97.38 155 THR A N 1
ATOM 1210 C CA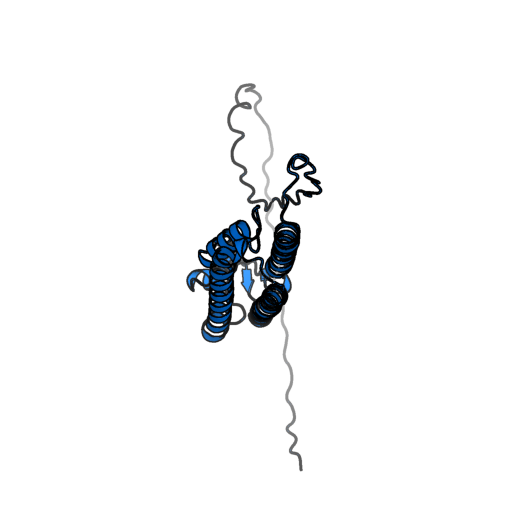 . THR A 1 155 ? -13.796 8.055 9.649 1.00 97.38 155 THR A CA 1
ATOM 1211 C C . THR A 1 155 ? -12.479 8.554 9.047 1.00 97.38 155 THR A C 1
ATOM 1213 O O . THR A 1 155 ? -12.300 8.514 7.831 1.00 97.38 155 THR A O 1
ATOM 1216 N N . ALA A 1 156 ? -11.534 8.982 9.892 1.00 97.25 156 ALA A N 1
ATOM 1217 C CA . ALA A 1 156 ? -10.221 9.438 9.438 1.00 97.25 156 ALA A CA 1
ATOM 1218 C C . ALA A 1 156 ? -9.413 8.311 8.766 1.00 97.25 156 ALA A C 1
ATOM 1220 O O . ALA A 1 156 ? -8.799 8.525 7.720 1.00 97.25 156 ALA A O 1
ATOM 1221 N N . ALA A 1 157 ? -9.450 7.099 9.327 1.00 97.69 157 ALA A N 1
ATOM 1222 C CA . ALA A 1 157 ? -8.820 5.926 8.731 1.00 97.69 157 ALA A CA 1
ATOM 1223 C C . ALA A 1 157 ? -9.441 5.572 7.373 1.00 97.69 157 ALA A C 1
ATOM 1225 O O . ALA A 1 157 ? -8.698 5.345 6.422 1.00 97.69 157 ALA A O 1
ATOM 1226 N N . GLY A 1 158 ? -10.770 5.608 7.242 1.00 98.06 158 GLY A N 1
ATOM 1227 C CA . GLY A 1 158 ? -11.465 5.373 5.973 1.00 98.06 158 GLY A CA 1
ATOM 1228 C C . GLY A 1 158 ? -11.034 6.348 4.873 1.00 98.06 158 GLY A C 1
ATOM 1229 O O . GLY A 1 158 ? -10.696 5.927 3.769 1.00 98.06 158 GLY A O 1
ATOM 1230 N N . GLN A 1 159 ? -10.923 7.642 5.188 1.00 98.12 159 GLN A N 1
ATOM 1231 C CA . GLN A 1 159 ? -10.422 8.644 4.236 1.00 98.12 159 GLN A CA 1
ATOM 1232 C C . GLN A 1 159 ? -8.977 8.362 3.797 1.00 98.12 159 GLN A C 1
ATOM 1234 O O . GLN A 1 159 ? -8.645 8.484 2.616 1.00 98.12 159 GLN A O 1
ATOM 1239 N N . ALA A 1 160 ? -8.109 7.959 4.730 1.00 97.69 160 ALA A N 1
ATOM 1240 C CA . ALA A 1 160 ? -6.727 7.608 4.414 1.00 97.69 160 ALA A CA 1
ATOM 1241 C C . ALA A 1 160 ? -6.635 6.334 3.550 1.00 97.69 160 ALA A C 1
ATOM 1243 O O . ALA A 1 160 ? -5.847 6.288 2.603 1.00 97.69 160 ALA A O 1
ATOM 1244 N N . GLN A 1 161 ? -7.473 5.328 3.824 1.00 98.19 161 GLN A N 1
ATOM 1245 C CA . GLN A 1 161 ? -7.596 4.107 3.021 1.00 98.19 161 GLN A CA 1
ATOM 1246 C C . GLN A 1 161 ? -8.032 4.422 1.584 1.00 98.19 161 GLN A C 1
ATOM 1248 O O . GLN A 1 161 ? -7.414 3.950 0.626 1.00 98.19 161 GLN A O 1
ATOM 1253 N N . GLU A 1 162 ? -9.057 5.258 1.412 1.00 97.94 162 GLU A N 1
ATOM 1254 C CA . GLU A 1 162 ? -9.533 5.692 0.095 1.00 97.94 162 GLU A CA 1
ATOM 1255 C C . GLU A 1 162 ? -8.470 6.487 -0.667 1.00 97.94 162 GLU A C 1
ATOM 1257 O O . GLU A 1 162 ? -8.223 6.218 -1.847 1.00 97.94 162 GLU A O 1
ATOM 1262 N N . ALA A 1 163 ? -7.791 7.423 0.003 1.00 96.12 163 ALA A N 1
ATOM 1263 C CA . ALA A 1 163 ? -6.710 8.204 -0.590 1.00 96.12 163 ALA A CA 1
ATOM 1264 C C . ALA A 1 163 ? -5.559 7.310 -1.075 1.00 96.12 163 ALA A C 1
ATOM 1266 O O . ALA A 1 163 ? -5.048 7.507 -2.183 1.00 96.12 163 ALA A O 1
ATOM 1267 N N . TRP A 1 164 ? -5.191 6.299 -0.283 1.00 95.94 164 TRP A N 1
ATOM 1268 C CA . TRP A 1 164 ? -4.181 5.309 -0.647 1.00 95.94 164 TRP A CA 1
ATOM 1269 C C . TRP A 1 164 ? -4.606 4.505 -1.885 1.00 95.94 164 TRP A C 1
ATOM 1271 O O . TRP A 1 164 ? -3.887 4.468 -2.887 1.00 95.94 164 TRP A O 1
ATOM 1281 N N . LEU A 1 165 ? -5.819 3.938 -1.877 1.00 96.56 165 LEU A N 1
ATOM 1282 C CA . LEU A 1 165 ? -6.355 3.164 -3.004 1.00 96.56 165 LEU A CA 1
ATOM 1283 C C . LEU A 1 165 ? -6.441 4.001 -4.290 1.00 96.56 165 LEU A C 1
ATOM 1285 O O . LEU A 1 165 ? -6.079 3.525 -5.372 1.00 96.56 165 LEU A O 1
ATOM 1289 N N . ALA A 1 166 ? -6.898 5.250 -4.187 1.00 95.81 166 ALA A N 1
ATOM 1290 C CA . ALA A 1 166 ? -6.997 6.171 -5.314 1.00 95.81 166 ALA A CA 1
ATOM 1291 C C . ALA A 1 166 ? -5.616 6.559 -5.861 1.00 95.81 166 ALA A C 1
ATOM 1293 O O . ALA A 1 166 ? -5.429 6.636 -7.078 1.00 95.81 166 ALA A O 1
ATOM 1294 N N . HIS A 1 167 ? -4.632 6.783 -4.986 1.00 93.69 167 HIS A N 1
ATOM 1295 C CA . HIS A 1 167 ? -3.259 7.062 -5.393 1.00 93.69 167 HIS A CA 1
ATOM 1296 C C . HIS A 1 167 ? -2.673 5.908 -6.212 1.00 93.69 167 HIS A C 1
ATOM 1298 O O . HIS A 1 167 ? -2.303 6.119 -7.366 1.00 93.69 167 HIS A O 1
ATOM 1304 N N . TYR A 1 168 ? -2.675 4.684 -5.682 1.00 93.56 168 TYR A N 1
ATOM 1305 C CA . TYR A 1 168 ? -2.060 3.546 -6.372 1.00 93.56 168 TYR A CA 1
ATOM 1306 C C . TYR A 1 168 ? -2.833 3.100 -7.623 1.00 93.56 168 TYR A C 1
ATOM 1308 O O . TYR A 1 168 ? -2.233 2.623 -8.587 1.00 93.56 168 TYR A O 1
ATOM 1316 N N . THR A 1 169 ? -4.147 3.348 -7.683 1.00 94.62 169 THR A N 1
ATOM 1317 C CA . THR A 1 169 ? -4.922 3.195 -8.928 1.00 94.62 169 THR A CA 1
ATOM 1318 C C . THR A 1 169 ? -4.453 4.184 -10.004 1.00 94.62 169 THR A C 1
ATOM 1320 O O . THR A 1 169 ? -4.263 3.797 -11.158 1.00 94.62 169 THR A O 1
ATOM 1323 N N . ARG A 1 170 ? -4.206 5.454 -9.640 1.00 93.50 170 ARG A N 1
ATOM 1324 C CA . ARG A 1 170 ? -3.654 6.460 -10.567 1.00 93.50 170 ARG A CA 1
ATOM 1325 C C . ARG A 1 170 ? -2.226 6.135 -10.9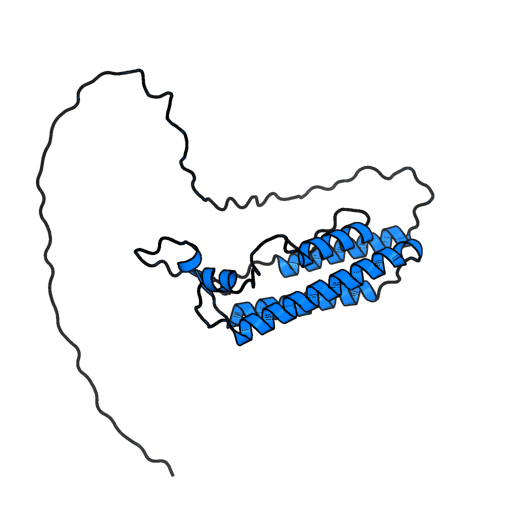90 1.00 93.50 170 ARG A C 1
ATOM 1327 O O . ARG A 1 170 ? -1.905 6.307 -12.161 1.00 93.50 170 ARG A O 1
ATOM 1334 N N . VAL A 1 171 ? -1.397 5.633 -10.0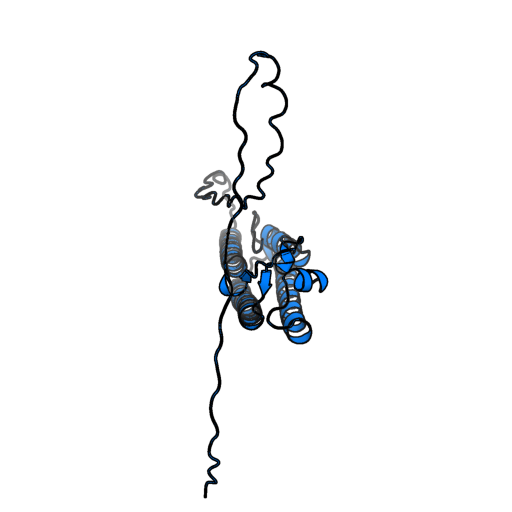76 1.00 91.88 171 VAL A N 1
ATOM 1335 C CA . VAL A 1 171 ? -0.039 5.162 -10.386 1.00 91.88 171 VAL A CA 1
ATOM 1336 C C . VAL A 1 171 ? -0.090 4.045 -11.430 1.00 91.88 171 VAL A C 1
ATOM 1338 O O . VAL A 1 171 ? 0.575 4.152 -12.458 1.00 91.88 171 VAL A O 1
ATOM 1341 N N . ALA A 1 172 ? -0.941 3.027 -11.245 1.00 92.94 172 ALA A N 1
ATOM 1342 C CA . ALA A 1 172 ? -1.114 1.958 -12.231 1.00 92.94 172 ALA A CA 1
ATOM 1343 C C . ALA A 1 172 ? -1.535 2.497 -13.611 1.00 92.94 172 ALA A C 1
ATOM 1345 O O . ALA A 1 172 ? -0.960 2.107 -14.628 1.00 92.94 172 ALA A O 1
ATOM 1346 N N . ALA A 1 173 ? -2.493 3.428 -13.654 1.00 93.69 173 ALA A N 1
ATOM 1347 C CA . ALA A 1 173 ? -2.923 4.063 -14.901 1.00 93.69 173 ALA A CA 1
ATOM 1348 C C . ALA A 1 173 ? -1.794 4.878 -15.562 1.00 93.69 173 ALA A C 1
ATOM 1350 O O . ALA A 1 173 ? -1.615 4.830 -16.778 1.00 93.69 173 ALA A O 1
ATOM 1351 N N . ALA A 1 174 ? -0.989 5.593 -14.773 1.00 92.06 174 ALA A N 1
ATOM 1352 C CA . ALA A 1 174 ? 0.136 6.366 -15.284 1.00 92.06 174 ALA A CA 1
ATOM 1353 C C . ALA A 1 174 ? 1.242 5.470 -15.865 1.00 92.06 174 ALA A C 1
ATOM 1355 O O . ALA A 1 174 ? 1.764 5.783 -16.934 1.00 92.06 174 ALA A O 1
ATOM 1356 N N . ILE A 1 175 ? 1.564 4.341 -15.224 1.00 92.81 175 ILE A N 1
ATOM 1357 C CA . ILE A 1 175 ? 2.500 3.337 -15.766 1.00 92.81 175 ILE A CA 1
ATOM 1358 C C . ILE A 1 175 ? 1.957 2.769 -17.074 1.00 92.81 175 ILE A C 1
ATOM 1360 O O . ILE A 1 175 ? 2.680 2.655 -18.062 1.00 92.81 175 ILE A O 1
ATOM 1364 N N . GLU A 1 176 ? 0.671 2.429 -17.108 1.00 94.44 176 GLU A N 1
ATOM 1365 C CA . GLU A 1 176 ? 0.036 1.899 -18.310 1.00 94.44 176 GLU A CA 1
ATOM 1366 C C . GLU A 1 176 ? 0.140 2.869 -19.492 1.00 94.44 176 GLU A C 1
ATOM 1368 O O . GLU A 1 176 ? 0.479 2.440 -20.595 1.00 94.44 176 GLU A O 1
ATOM 1373 N N . GLN A 1 177 ? -0.060 4.165 -19.254 1.00 94.19 177 GLN A N 1
ATOM 1374 C CA . GLN A 1 177 ? -0.037 5.192 -20.296 1.00 94.19 177 GLN A CA 1
ATOM 1375 C C . GLN A 1 177 ? 1.374 5.652 -20.688 1.00 94.19 177 GLN A C 1
ATOM 1377 O O . GLN A 1 177 ? 1.632 5.903 -21.864 1.00 94.19 177 GLN A O 1
ATOM 1382 N N . LYS A 1 178 ? 2.280 5.815 -19.716 1.00 91.31 178 LYS A N 1
ATOM 1383 C CA . LYS A 1 178 ? 3.538 6.565 -19.898 1.00 91.31 178 LYS A CA 1
ATOM 1384 C C . LYS A 1 178 ? 4.795 5.701 -19.866 1.00 91.31 178 LYS A C 1
ATOM 1386 O O . LYS A 1 178 ? 5.821 6.135 -20.385 1.00 91.31 178 LYS A O 1
ATOM 1391 N N . PHE A 1 179 ? 4.730 4.517 -19.262 1.00 92.62 179 PHE A N 1
ATOM 1392 C CA . PHE A 1 179 ? 5.874 3.620 -19.105 1.00 92.62 179 PHE A CA 1
ATOM 1393 C C . PHE A 1 179 ? 5.864 2.554 -20.202 1.00 92.62 179 PHE A C 1
ATOM 1395 O O . PHE A 1 179 ? 4.804 2.024 -20.553 1.00 92.62 179 PHE A O 1
ATOM 1402 N N . ARG A 1 180 ? 7.023 2.235 -20.772 1.00 94.06 180 ARG A N 1
ATOM 1403 C CA . ARG A 1 180 ? 7.175 1.187 -21.790 1.00 94.06 180 ARG A CA 1
ATOM 1404 C C . ARG A 1 180 ? 7.757 -0.075 -21.164 1.00 94.06 180 ARG A C 1
ATOM 1406 O O . ARG A 1 180 ? 8.409 -0.032 -20.126 1.00 94.06 180 ARG A O 1
ATOM 1413 N N . ASP A 1 181 ? 7.481 -1.218 -21.782 1.00 94.00 181 ASP A N 1
ATOM 1414 C CA . ASP A 1 181 ? 8.103 -2.469 -21.349 1.00 94.00 181 ASP A CA 1
ATOM 1415 C C . ASP A 1 181 ? 9.620 -2.413 -21.583 1.00 94.00 181 ASP A C 1
ATOM 1417 O O . ASP A 1 181 ? 10.066 -1.964 -22.641 1.00 94.00 181 ASP A O 1
ATOM 1421 N N . GLY A 1 182 ? 10.407 -2.811 -20.579 1.00 91.75 182 GLY A N 1
ATOM 1422 C CA . GLY A 1 182 ? 11.866 -2.704 -20.612 1.00 91.75 182 GLY A CA 1
ATOM 1423 C C . GLY A 1 182 ? 12.419 -1.300 -20.332 1.00 91.75 182 GLY A C 1
ATOM 1424 O O . GLY A 1 182 ? 13.628 -1.088 -20.467 1.00 91.75 182 GLY A O 1
ATOM 1425 N N . ASP A 1 183 ? 11.598 -0.332 -19.921 1.00 93.06 183 ASP A N 1
ATOM 1426 C CA . ASP A 1 183 ? 12.116 0.927 -19.374 1.00 93.06 183 ASP A CA 1
ATOM 1427 C C . ASP A 1 183 ? 12.941 0.665 -18.095 1.00 93.06 183 ASP A C 1
ATOM 1429 O O . ASP A 1 183 ? 12.817 -0.377 -17.439 1.00 93.06 183 ASP A O 1
ATOM 1433 N N . THR A 1 184 ? 13.849 1.589 -17.770 1.00 90.81 184 THR A N 1
ATOM 1434 C CA . THR A 1 184 ? 14.741 1.452 -16.609 1.00 90.81 184 THR A CA 1
ATOM 1435 C C . THR A 1 184 ? 14.047 1.845 -15.309 1.00 90.81 184 THR A C 1
ATOM 1437 O O . THR A 1 184 ? 13.054 2.578 -15.313 1.00 90.81 184 THR A O 1
ATOM 1440 N N . LEU A 1 185 ? 14.606 1.409 -14.177 1.00 87.31 185 LEU A N 1
ATOM 1441 C CA . LEU A 1 185 ? 14.159 1.874 -12.863 1.00 87.31 185 LEU A CA 1
ATOM 1442 C C . LEU A 1 185 ? 14.263 3.400 -12.737 1.00 87.31 185 LEU A C 1
ATOM 1444 O O . LEU A 1 185 ? 13.334 4.042 -12.253 1.00 87.31 185 LEU A O 1
ATOM 1448 N N . ARG A 1 186 ? 15.328 3.994 -13.284 1.00 88.50 186 ARG A N 1
ATOM 1449 C CA . ARG A 1 186 ? 15.491 5.450 -13.314 1.00 88.50 186 ARG A CA 1
ATOM 1450 C C . ARG A 1 186 ? 14.324 6.140 -14.005 1.00 88.50 186 ARG A C 1
ATOM 1452 O O . ARG A 1 186 ? 13.794 7.117 -13.492 1.00 88.50 186 ARG A O 1
ATOM 1459 N N . ARG A 1 187 ? 13.881 5.616 -15.153 1.00 88.19 187 ARG A N 1
ATOM 1460 C CA . ARG A 1 187 ? 12.744 6.184 -15.885 1.00 88.19 187 ARG A CA 1
ATOM 1461 C C . ARG A 1 187 ? 11.459 6.149 -15.058 1.00 88.19 187 ARG A C 1
ATOM 1463 O O . ARG A 1 187 ? 10.653 7.070 -15.153 1.00 88.19 187 ARG A O 1
ATOM 1470 N N . LEU A 1 188 ? 11.261 5.102 -14.257 1.00 85.56 188 LEU A N 1
ATOM 1471 C CA . LEU A 1 188 ? 10.112 5.004 -13.359 1.00 85.56 188 LEU A CA 1
ATOM 1472 C C . LEU A 1 188 ? 10.165 6.094 -12.275 1.00 85.56 188 LEU A C 1
ATOM 1474 O O . LEU A 1 188 ? 9.150 6.746 -12.022 1.00 85.56 188 LEU A O 1
ATOM 1478 N N . ASN A 1 189 ? 11.350 6.327 -11.704 1.00 84.81 189 ASN A N 1
ATOM 1479 C CA . ASN A 1 189 ? 11.595 7.368 -10.702 1.00 84.81 189 ASN A CA 1
ATOM 1480 C C . ASN A 1 189 ? 11.456 8.786 -11.298 1.00 84.81 189 ASN A C 1
ATOM 1482 O O . ASN A 1 189 ? 10.816 9.652 -10.711 1.00 84.81 189 ASN A O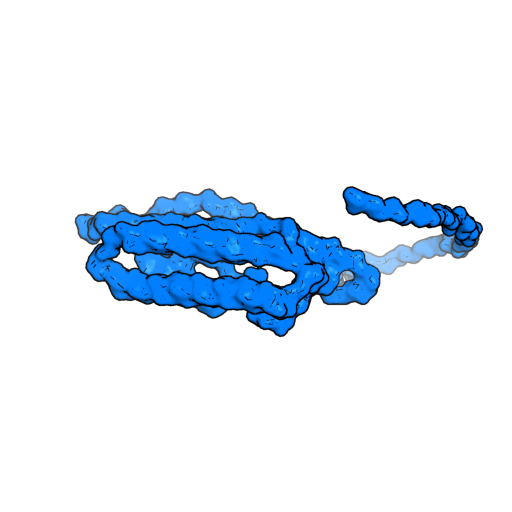 1
ATOM 1486 N N . GLU A 1 190 ? 11.957 9.022 -12.516 1.00 86.44 190 GLU A N 1
ATOM 1487 C CA . GLU A 1 190 ? 11.823 10.300 -13.243 1.00 86.44 190 GLU A CA 1
ATOM 1488 C C . GLU A 1 190 ? 10.359 10.675 -13.532 1.00 86.44 190 GLU A C 1
ATOM 1490 O O . GLU A 1 190 ? 10.020 11.855 -13.623 1.00 86.44 190 GLU A O 1
ATOM 1495 N N . LEU A 1 191 ? 9.471 9.686 -13.675 1.00 81.81 191 LEU A N 1
ATOM 1496 C CA . LEU A 1 191 ? 8.033 9.922 -13.834 1.00 81.81 191 LEU A CA 1
ATOM 1497 C C . LEU A 1 191 ? 7.343 10.299 -12.510 1.00 81.81 191 LEU A C 1
ATOM 1499 O O . LEU A 1 191 ? 6.133 10.537 -12.513 1.00 81.81 191 LEU A O 1
ATOM 1503 N N . GLY A 1 192 ? 8.086 10.337 -11.397 1.00 73.31 192 GLY A N 1
ATOM 1504 C CA . GLY A 1 192 ? 7.565 10.578 -10.052 1.00 73.31 192 GLY A CA 1
ATOM 1505 C C . GLY A 1 192 ? 6.613 9.480 -9.590 1.00 73.31 192 GLY A C 1
ATOM 1506 O O . GLY A 1 192 ? 5.736 9.729 -8.766 1.00 73.31 192 GLY A O 1
ATOM 1507 N N . LEU A 1 193 ? 6.722 8.283 -10.177 1.00 74.94 193 LEU A N 1
ATOM 1508 C CA . LEU A 1 193 ? 5.832 7.167 -9.871 1.00 74.94 193 LEU A CA 1
ATOM 1509 C C . LEU A 1 193 ? 6.317 6.356 -8.674 1.00 74.94 193 LEU A C 1
ATOM 1511 O O . LEU A 1 193 ? 5.520 5.574 -8.187 1.00 74.94 193 LEU A O 1
ATOM 1515 N N . ASN A 1 194 ? 7.564 6.552 -8.223 1.00 67.75 194 ASN A N 1
ATOM 1516 C CA . ASN A 1 194 ? 8.185 6.203 -6.932 1.00 67.75 194 ASN A CA 1
ATOM 1517 C C . ASN A 1 194 ? 7.536 5.062 -6.122 1.00 67.75 194 ASN A C 1
ATOM 1519 O O . ASN A 1 194 ? 7.397 5.127 -4.908 1.00 67.75 194 ASN A O 1
ATOM 1523 N N . ILE A 1 195 ? 7.185 3.969 -6.798 1.00 68.19 195 ILE A N 1
ATOM 1524 C CA . ILE A 1 195 ? 6.444 2.822 -6.238 1.00 68.19 195 ILE A CA 1
ATOM 1525 C C . ILE A 1 195 ? 7.334 2.006 -5.294 1.00 68.19 195 ILE A C 1
ATOM 1527 O O . ILE A 1 195 ? 6.857 1.199 -4.502 1.00 68.19 195 ILE A O 1
ATOM 1531 N N . LEU A 1 196 ? 8.650 2.174 -5.437 1.00 63.78 196 LEU A N 1
ATOM 1532 C CA . LEU A 1 196 ? 9.666 1.494 -4.644 1.00 63.78 196 LEU A CA 1
ATOM 1533 C C . LEU A 1 196 ? 10.232 2.387 -3.532 1.00 63.78 196 LEU A C 1
ATOM 1535 O O . LEU A 1 196 ? 10.967 1.880 -2.681 1.00 63.78 196 LEU A O 1
ATOM 1539 N N . GLU A 1 197 ? 9.911 3.686 -3.522 1.00 64.00 197 GLU A N 1
ATOM 1540 C CA . GLU A 1 197 ? 10.311 4.567 -2.426 1.00 64.00 197 GLU A CA 1
ATOM 1541 C C . GLU A 1 197 ? 9.459 4.271 -1.190 1.00 64.00 197 GLU A C 1
ATOM 1543 O O . GLU A 1 197 ? 8.241 4.125 -1.263 1.00 64.00 197 GLU A O 1
ATOM 1548 N N . ARG A 1 198 ? 10.114 4.154 -0.033 1.00 60.12 198 ARG A N 1
ATOM 1549 C CA . ARG A 1 198 ? 9.432 3.926 1.247 1.00 60.12 198 ARG A CA 1
ATOM 1550 C C . ARG A 1 198 ? 8.904 5.246 1.802 1.00 60.12 198 ARG A C 1
ATOM 1552 O O . ARG A 1 198 ? 9.594 6.259 1.712 1.00 60.12 198 ARG A O 1
ATOM 1559 N N . GLY A 1 199 ? 7.737 5.213 2.447 1.00 59.78 199 GLY A N 1
ATOM 1560 C CA . GLY A 1 199 ? 7.231 6.355 3.210 1.00 59.78 199 GLY A CA 1
ATOM 1561 C C . GLY A 1 199 ? 6.663 7.515 2.387 1.00 59.78 199 GLY A C 1
ATOM 1562 O O . GLY A 1 199 ? 6.729 8.659 2.837 1.00 59.78 199 GLY A O 1
ATOM 1563 N N . GLY A 1 200 ? 6.066 7.255 1.217 1.00 80.06 200 GLY A N 1
ATOM 1564 C CA . GLY A 1 200 ? 5.316 8.279 0.483 1.00 80.06 200 GLY A CA 1
ATOM 1565 C C . GLY A 1 200 ? 4.238 8.950 1.353 1.00 80.06 200 GLY A C 1
ATOM 1566 O O . GLY A 1 200 ? 3.771 8.386 2.345 1.00 80.06 200 GLY A O 1
ATOM 1567 N N . GLN A 1 201 ? 3.806 10.166 1.002 1.00 87.19 201 GLN A N 1
ATOM 1568 C CA . GLN A 1 201 ? 2.845 10.929 1.821 1.00 87.19 201 GLN A CA 1
ATOM 1569 C C . GLN A 1 201 ? 1.549 10.144 2.104 1.00 87.19 201 GLN A C 1
ATOM 1571 O O . GLN A 1 201 ? 1.033 10.186 3.220 1.00 87.19 201 GLN A O 1
ATOM 1576 N N . VAL A 1 202 ? 1.043 9.399 1.115 1.00 91.00 202 VAL A N 1
ATOM 1577 C CA . VAL A 1 202 ? -0.160 8.561 1.267 1.00 91.00 202 VAL A CA 1
ATOM 1578 C C . VAL A 1 202 ? 0.080 7.329 2.141 1.00 91.00 202 VAL A C 1
ATOM 1580 O O . VAL A 1 202 ? -0.817 6.930 2.877 1.00 91.00 202 VAL A O 1
ATOM 1583 N N . ASP A 1 203 ? 1.287 6.761 2.118 1.00 92.25 203 ASP A N 1
ATOM 1584 C CA . ASP A 1 203 ? 1.683 5.638 2.972 1.00 92.25 203 ASP A CA 1
ATOM 1585 C C . ASP A 1 203 ? 1.807 6.086 4.431 1.00 92.25 203 ASP A C 1
ATOM 1587 O O . ASP A 1 203 ? 1.262 5.450 5.331 1.00 92.25 203 ASP A O 1
ATOM 1591 N N . THR A 1 204 ? 2.461 7.229 4.656 1.00 92.94 204 THR A N 1
ATOM 1592 C CA . THR A 1 204 ? 2.588 7.852 5.979 1.00 92.94 204 THR A CA 1
ATOM 1593 C C . THR A 1 204 ? 1.219 8.222 6.547 1.00 92.94 204 THR A C 1
ATOM 1595 O O . THR A 1 204 ? 0.936 7.924 7.706 1.00 92.94 204 THR A O 1
ATOM 1598 N N . GLY A 1 205 ? 0.347 8.823 5.729 1.00 94.06 205 GLY A N 1
ATOM 1599 C CA . GLY A 1 205 ? -1.018 9.172 6.126 1.00 94.06 205 GLY A CA 1
ATOM 1600 C C . GLY A 1 205 ? -1.857 7.949 6.500 1.00 94.06 205 GLY A C 1
ATOM 1601 O O . GLY A 1 205 ? -2.521 7.961 7.537 1.00 94.06 205 GLY A O 1
ATOM 1602 N N . LEU A 1 206 ? -1.778 6.873 5.707 1.00 96.88 206 LEU A N 1
ATOM 1603 C CA . LEU A 1 206 ? -2.449 5.609 6.010 1.00 96.88 206 LEU A CA 1
ATOM 1604 C C . LEU A 1 206 ? -1.941 5.001 7.322 1.00 96.88 206 LEU A C 1
ATOM 1606 O O . LEU A 1 206 ? -2.748 4.699 8.198 1.00 96.88 206 LEU A O 1
ATOM 1610 N N . ASN A 1 207 ? -0.622 4.859 7.485 1.00 96.31 207 ASN A N 1
ATOM 1611 C CA . ASN A 1 207 ? -0.031 4.292 8.700 1.00 96.31 207 ASN A CA 1
ATOM 1612 C C . ASN A 1 207 ? -0.412 5.106 9.942 1.00 96.31 207 ASN A C 1
ATOM 1614 O O . ASN A 1 207 ? -0.817 4.531 10.946 1.00 96.31 207 ASN A O 1
ATOM 1618 N N . ALA A 1 208 ? -0.352 6.439 9.872 1.00 96.19 208 ALA A N 1
ATOM 1619 C CA . ALA A 1 208 ? -0.719 7.299 10.992 1.00 96.19 208 ALA A CA 1
ATOM 1620 C C . ALA A 1 208 ? -2.191 7.121 11.398 1.00 96.19 208 ALA A C 1
ATOM 1622 O O . ALA A 1 208 ? -2.488 6.925 12.577 1.00 96.19 208 ALA A O 1
ATOM 1623 N N . ALA A 1 209 ? -3.113 7.142 10.431 1.00 97.62 209 ALA A N 1
ATOM 1624 C CA . ALA A 1 209 ? -4.538 6.997 10.714 1.00 97.62 209 ALA A CA 1
ATOM 1625 C C . ALA A 1 209 ? -4.877 5.603 11.272 1.00 97.62 209 ALA A C 1
ATOM 1627 O O . ALA A 1 209 ? -5.659 5.483 12.217 1.00 97.62 209 ALA A O 1
ATOM 1628 N N . MET A 1 210 ? -4.245 4.556 10.738 1.00 98.00 210 MET A N 1
ATOM 1629 C CA . MET A 1 210 ? -4.444 3.182 11.199 1.00 98.00 210 MET A CA 1
ATOM 1630 C C . MET A 1 210 ? -3.846 2.943 12.591 1.00 98.00 210 MET A C 1
ATOM 1632 O O . MET A 1 210 ? -4.502 2.309 13.414 1.00 98.00 210 MET A O 1
ATOM 1636 N N . THR A 1 211 ? -2.674 3.508 12.901 1.00 96.69 211 THR A N 1
ATOM 1637 C CA . THR A 1 211 ? -2.081 3.493 14.253 1.00 96.69 211 THR A CA 1
ATOM 1638 C C . THR A 1 211 ? -3.001 4.162 15.274 1.00 96.69 211 THR A C 1
ATOM 1640 O O . THR A 1 211 ? -3.257 3.616 16.347 1.00 96.69 211 THR A O 1
ATOM 1643 N N . VAL A 1 212 ? -3.575 5.321 14.934 1.00 96.81 212 VAL A N 1
ATOM 1644 C CA . VAL A 1 212 ? -4.533 6.012 15.813 1.00 96.81 212 VAL A CA 1
ATOM 1645 C C . VAL A 1 212 ? -5.793 5.169 16.042 1.00 96.81 212 VAL A C 1
ATOM 1647 O O . VAL A 1 212 ? -6.268 5.076 17.174 1.00 96.81 212 VAL A O 1
ATOM 1650 N N . LEU A 1 213 ? -6.325 4.527 14.996 1.00 96.88 213 LEU A N 1
ATOM 1651 C CA . LEU A 1 213 ? -7.505 3.666 15.106 1.00 96.88 213 LEU A CA 1
ATOM 1652 C C . LEU A 1 213 ? -7.230 2.399 15.936 1.00 96.88 213 LEU A C 1
ATOM 1654 O O . LEU A 1 213 ? -8.053 2.018 16.770 1.00 96.88 213 LEU A O 1
ATOM 1658 N N . ALA A 1 214 ? -6.070 1.773 15.735 1.00 95.38 214 ALA A N 1
ATOM 1659 C CA . ALA A 1 214 ? -5.625 0.595 16.472 1.00 95.38 214 ALA A CA 1
ATOM 1660 C C . ALA A 1 214 ? -5.306 0.894 17.945 1.00 95.38 214 ALA A C 1
ATOM 1662 O O . ALA A 1 214 ? -5.406 0.006 18.788 1.00 95.38 214 ALA A O 1
ATOM 1663 N N . GLY A 1 215 ? -4.954 2.140 18.271 1.00 93.06 215 GLY A N 1
ATOM 1664 C CA . GLY A 1 215 ? -4.516 2.532 19.612 1.00 93.06 215 GLY A CA 1
ATOM 1665 C C . GLY A 1 215 ? -3.092 2.082 19.958 1.00 93.06 215 GLY A C 1
ATOM 1666 O O . GLY A 1 215 ? -2.669 2.278 21.094 1.00 93.06 215 GLY A O 1
ATOM 1667 N N . GLU A 1 216 ? -2.370 1.506 18.997 1.00 93.31 216 GLU A N 1
ATOM 1668 C CA . GLU A 1 216 ? -0.957 1.125 19.061 1.00 93.31 216 GLU A CA 1
ATOM 1669 C C . GLU A 1 216 ? -0.359 1.103 17.641 1.00 93.31 216 GLU A C 1
ATOM 1671 O O . GLU A 1 216 ? -1.088 1.288 16.664 1.00 93.31 216 GLU A O 1
ATOM 1676 N N . ASP A 1 217 ? 0.962 0.927 17.518 1.00 93.44 217 ASP A N 1
ATOM 1677 C CA . ASP A 1 217 ? 1.659 0.996 16.224 1.00 93.44 217 ASP A CA 1
ATOM 1678 C C . ASP A 1 217 ? 1.110 -0.029 15.212 1.00 93.44 217 ASP A C 1
ATOM 1680 O O . ASP A 1 217 ? 1.173 -1.239 15.423 1.00 93.44 217 ASP A O 1
ATOM 1684 N N . CYS A 1 218 ? 0.564 0.468 14.098 1.00 92.75 218 CYS A N 1
ATOM 1685 C CA . CYS A 1 218 ? -0.163 -0.301 13.090 1.00 92.75 218 CYS A CA 1
ATOM 1686 C C . CYS A 1 218 ? 0.375 0.029 11.696 1.00 92.75 218 CYS A C 1
ATOM 1688 O O . CYS A 1 218 ? -0.184 0.828 10.939 1.00 92.75 218 CYS A O 1
ATOM 1690 N N . ARG A 1 219 ? 1.498 -0.595 11.341 1.00 93.38 219 ARG A N 1
ATOM 1691 C CA . ARG A 1 219 ? 2.166 -0.358 10.060 1.00 93.38 219 ARG A CA 1
ATOM 1692 C C . ARG A 1 219 ? 1.514 -1.175 8.936 1.00 93.38 219 ARG A C 1
ATOM 1694 O O . ARG A 1 219 ? 1.688 -2.385 8.870 1.00 93.38 219 ARG A O 1
ATOM 1701 N N . CYS A 1 220 ? 0.782 -0.502 8.047 1.00 90.12 220 CYS A N 1
ATOM 1702 C CA . CYS A 1 220 ? 0.155 -1.074 6.848 1.00 90.12 220 CYS A CA 1
ATOM 1703 C C . CYS A 1 220 ? 1.099 -1.115 5.642 1.00 90.12 220 CYS A C 1
ATOM 1705 O O . CYS A 1 220 ? 0.958 -1.966 4.776 1.00 90.12 220 CYS A O 1
ATOM 1707 N N . THR A 1 221 ? 2.039 -0.179 5.546 1.00 89.88 221 THR A N 1
ATOM 1708 C CA . THR A 1 221 ? 2.933 -0.012 4.385 1.00 89.88 221 THR A CA 1
ATOM 1709 C C . THR A 1 221 ? 4.395 0.080 4.833 1.00 89.88 221 THR A C 1
ATOM 1711 O O . THR A 1 221 ? 4.677 -0.076 6.021 1.00 89.88 221 THR A O 1
ATOM 1714 N N . ARG A 1 222 ? 5.348 0.215 3.900 1.00 78.38 222 ARG A N 1
ATOM 1715 C CA . ARG A 1 222 ? 6.789 0.263 4.219 1.00 78.38 222 ARG A CA 1
ATOM 1716 C C . ARG A 1 222 ? 7.259 1.629 4.694 1.00 78.38 222 ARG A C 1
ATOM 1718 O O . ARG A 1 222 ? 6.770 2.643 4.153 1.00 78.38 222 ARG A O 1
#

Radius of gyration: 29.05 Å; chains: 1; bounding box: 83×33×88 Å

pLDDT: mean 75.85, std 23.69, range [29.91, 98.38]